Protein AF-A0A1J4JPG0-F1 (afdb_monomer_lite)

Organism: NCBI:txid1144522

pLDDT: mean 73.41, std 16.61, range [39.38, 95.44]

Structure (mmCIF, N/CA/C/O backbone):
data_AF-A0A1J4JPG0-F1
#
_entry.id   AF-A0A1J4JPG0-F1
#
loop_
_atom_site.group_PDB
_atom_site.id
_atom_site.type_symbol
_atom_site.label_atom_id
_atom_site.label_alt_id
_atom_site.label_comp_id
_atom_site.label_asym_id
_atom_site.label_entity_id
_atom_site.label_seq_id
_atom_site.pdbx_PDB_ins_code
_atom_site.Cartn_x
_atom_site.Cartn_y
_atom_site.Cartn_z
_atom_site.occupancy
_atom_site.B_iso_or_equiv
_atom_site.auth_seq_id
_atom_site.auth_comp_id
_atom_site.auth_asym_id
_atom_site.auth_atom_id
_atom_site.pdbx_PDB_model_num
ATOM 1 N N . MET A 1 1 ? -5.076 3.482 22.786 1.00 70.12 1 MET A N 1
ATOM 2 C CA . MET A 1 1 ? -6.129 4.338 23.384 1.00 70.12 1 MET A CA 1
ATOM 3 C C . MET A 1 1 ? -6.490 3.740 24.743 1.00 70.12 1 MET A C 1
ATOM 5 O O . MET A 1 1 ? -6.493 2.518 24.811 1.00 70.12 1 MET A O 1
ATOM 9 N N . PRO A 1 2 ? -6.688 4.514 25.825 1.00 79.19 2 PRO A N 1
ATOM 10 C CA . PRO A 1 2 ? -7.174 3.951 27.090 1.00 79.19 2 PRO A CA 1
ATOM 11 C C . PRO A 1 2 ? -8.625 3.466 26.943 1.00 79.19 2 PRO A C 1
ATOM 13 O O . PRO A 1 2 ? -9.377 4.031 26.149 1.00 79.19 2 PRO A O 1
ATOM 16 N N . LEU A 1 3 ? -9.015 2.424 27.682 1.00 83.50 3 LEU A N 1
ATOM 17 C CA . LEU A 1 3 ? -10.375 1.881 27.620 1.00 83.50 3 LEU A CA 1
ATOM 18 C C . LEU A 1 3 ? -11.388 2.882 28.199 1.00 83.50 3 LEU A C 1
ATOM 20 O O . LEU A 1 3 ? -11.236 3.351 29.328 1.00 83.50 3 LEU A O 1
ATOM 24 N N . ASN A 1 4 ? -12.444 3.193 27.442 1.00 86.25 4 ASN A N 1
ATOM 25 C CA . ASN A 1 4 ? -13.537 4.031 27.930 1.00 86.25 4 ASN A CA 1
ATOM 26 C C . ASN A 1 4 ? -14.570 3.178 28.679 1.00 86.25 4 ASN A C 1
ATOM 28 O O . ASN A 1 4 ? -15.466 2.586 28.081 1.00 86.25 4 ASN A O 1
ATOM 32 N N . TRP A 1 5 ? -14.441 3.126 30.000 1.00 84.06 5 TRP A N 1
ATOM 33 C CA . TRP A 1 5 ? -15.324 2.344 30.864 1.00 84.06 5 TRP A CA 1
ATOM 34 C C . TRP A 1 5 ? -16.768 2.839 30.910 1.00 84.06 5 TRP A C 1
ATOM 36 O O . TRP A 1 5 ? -17.663 2.016 31.062 1.00 84.06 5 TRP A O 1
ATOM 46 N N . ASN A 1 6 ? -16.996 4.145 30.753 1.00 85.69 6 ASN A N 1
ATOM 47 C CA . ASN A 1 6 ? -18.352 4.701 30.741 1.00 85.69 6 ASN A CA 1
ATOM 48 C C . ASN A 1 6 ? -19.110 4.183 29.518 1.00 85.69 6 ASN A C 1
ATOM 50 O O . ASN A 1 6 ? -20.223 3.692 29.638 1.00 85.69 6 ASN A O 1
ATOM 54 N N . LEU A 1 7 ? -18.437 4.178 28.360 1.00 85.25 7 LEU A N 1
ATOM 55 C CA . LEU A 1 7 ? -19.000 3.624 27.134 1.00 85.25 7 LEU A CA 1
ATOM 56 C C . LEU A 1 7 ? -19.406 2.161 27.326 1.00 85.25 7 LEU A C 1
ATOM 58 O O . LEU A 1 7 ? -20.510 1.809 26.951 1.00 85.25 7 LEU A O 1
ATOM 62 N N . VAL A 1 8 ? -18.540 1.336 27.928 1.00 84.56 8 VAL A N 1
ATOM 63 C CA . VAL A 1 8 ? -18.793 -0.098 28.169 1.00 84.56 8 VAL A CA 1
ATOM 64 C C . VAL A 1 8 ? -19.973 -0.322 29.122 1.00 84.56 8 VAL A C 1
ATOM 66 O O . VAL A 1 8 ? -20.730 -1.268 28.927 1.00 84.56 8 VAL A O 1
ATOM 69 N N . GLN A 1 9 ? -20.129 0.524 30.144 1.00 85.19 9 GLN A N 1
ATOM 70 C CA . GLN A 1 9 ? -21.220 0.423 31.120 1.00 85.19 9 GLN A CA 1
ATOM 71 C C . GLN A 1 9 ? -22.580 0.805 30.534 1.00 85.19 9 GLN A C 1
ATOM 73 O O . GLN A 1 9 ? -23.581 0.187 30.886 1.00 85.19 9 GLN A O 1
ATOM 78 N N . ASP A 1 10 ? -22.605 1.784 29.632 1.00 86.50 10 ASP A N 1
ATOM 79 C CA . ASP A 1 10 ? -23.839 2.286 29.025 1.00 86.50 10 ASP A CA 1
ATOM 80 C C . ASP A 1 10 ? -24.334 1.406 27.859 1.00 86.50 10 ASP A C 1
ATOM 82 O O . ASP A 1 10 ? -25.444 1.598 27.357 1.00 86.50 10 ASP A O 1
ATOM 86 N N . VAL A 1 11 ? -23.540 0.423 27.412 1.00 87.12 11 VAL A N 1
ATOM 87 C CA . VAL A 1 11 ? -23.937 -0.479 26.322 1.00 87.12 11 VAL A CA 1
ATOM 88 C C . VAL A 1 11 ? -25.022 -1.450 26.770 1.00 87.12 11 VAL A C 1
ATOM 90 O O . VAL A 1 11 ? -24.806 -2.314 27.620 1.00 87.12 11 VAL A O 1
ATOM 93 N N . ASN A 1 12 ? -26.149 -1.429 26.063 1.00 87.50 12 ASN A N 1
ATOM 94 C CA . ASN A 1 12 ? -27.142 -2.491 26.138 1.00 87.50 12 ASN A CA 1
ATOM 95 C C . ASN A 1 12 ? -26.817 -3.624 25.147 1.00 87.50 12 ASN A C 1
ATOM 97 O O . ASN A 1 12 ? -27.245 -3.610 23.990 1.00 87.50 12 ASN A O 1
ATOM 101 N N . VAL A 1 13 ? -26.050 -4.615 25.607 1.00 86.88 13 VAL A N 1
ATOM 102 C CA . VAL A 1 13 ? -25.620 -5.758 24.780 1.00 86.88 13 VAL A CA 1
ATOM 103 C C . VAL A 1 13 ? -26.810 -6.609 24.321 1.00 86.88 13 VAL A C 1
ATOM 105 O O . VAL A 1 13 ? -26.819 -7.084 23.186 1.00 86.88 13 VAL A O 1
ATOM 108 N N . ASP A 1 14 ? -27.838 -6.756 25.163 1.00 89.50 14 ASP A N 1
ATOM 109 C CA . ASP A 1 14 ? -29.029 -7.551 24.844 1.00 89.50 14 ASP A CA 1
ATOM 110 C C . ASP A 1 14 ? -29.820 -6.949 23.684 1.00 89.50 14 ASP A C 1
ATOM 112 O O . ASP A 1 14 ? -30.330 -7.674 22.829 1.00 89.50 14 ASP A O 1
ATOM 116 N N . GLN A 1 15 ? -29.912 -5.620 23.639 1.00 89.62 15 GLN A N 1
ATOM 117 C CA . GLN A 1 15 ? -30.575 -4.923 22.546 1.00 89.62 15 GLN A CA 1
ATOM 118 C C . GLN A 1 15 ? -29.799 -5.075 21.235 1.00 89.62 15 GLN A C 1
ATOM 120 O O . GLN A 1 15 ? -30.383 -5.470 20.231 1.00 89.62 15 GLN A O 1
ATOM 125 N N . ILE A 1 16 ? -28.479 -4.854 21.253 1.00 88.44 16 ILE A N 1
ATOM 126 C CA . ILE A 1 16 ? -27.627 -5.015 20.061 1.00 88.44 16 ILE A CA 1
ATOM 127 C C . ILE A 1 16 ? -27.728 -6.443 19.508 1.00 88.44 16 ILE A C 1
ATOM 129 O O . ILE A 1 16 ? -27.807 -6.634 18.295 1.00 88.44 16 ILE A O 1
ATOM 133 N N . ALA A 1 17 ? -27.761 -7.446 20.390 1.00 88.38 17 ALA A N 1
ATOM 134 C CA . ALA A 1 17 ? -27.894 -8.844 19.998 1.00 88.38 17 ALA A CA 1
ATOM 135 C C . ALA A 1 17 ? -29.265 -9.162 19.377 1.00 88.38 17 ALA A C 1
ATOM 137 O O . ALA A 1 17 ? -29.328 -9.925 18.413 1.00 88.38 17 ALA A O 1
ATOM 138 N N . ARG A 1 18 ? -30.354 -8.585 19.902 1.00 92.44 18 ARG A N 1
ATOM 139 C CA . ARG A 1 18 ? -31.714 -8.780 19.365 1.00 92.44 18 ARG A CA 1
ATOM 140 C C . ARG A 1 18 ? -31.920 -8.083 18.029 1.00 92.44 18 ARG A C 1
ATOM 142 O O . ARG A 1 18 ? -32.471 -8.685 17.113 1.00 92.44 18 ARG A O 1
ATOM 149 N N . ASP A 1 19 ? -31.465 -6.841 17.932 1.00 91.69 19 ASP A N 1
ATOM 150 C CA . ASP A 1 19 ? -31.684 -5.992 16.761 1.00 91.69 19 ASP A CA 1
ATOM 151 C C . ASP A 1 19 ? -30.647 -6.262 15.654 1.00 91.69 19 ASP A C 1
ATOM 153 O O . ASP A 1 19 ? -30.763 -5.734 14.550 1.00 91.69 19 ASP A O 1
ATOM 157 N N . MET A 1 20 ? -29.639 -7.101 15.937 1.00 87.75 20 MET A N 1
ATOM 158 C CA . MET A 1 20 ? -28.476 -7.354 15.080 1.00 87.75 20 MET A CA 1
ATOM 159 C C . MET A 1 20 ? -27.852 -6.054 14.554 1.00 87.75 20 MET A C 1
ATOM 161 O O . MET A 1 20 ? -27.513 -5.942 13.374 1.00 87.75 20 MET A O 1
ATOM 165 N N . ASP A 1 21 ? -27.699 -5.059 15.430 1.00 89.31 21 ASP A N 1
ATOM 166 C CA . ASP A 1 21 ? -27.130 -3.765 15.059 1.00 89.31 21 ASP A CA 1
ATOM 167 C C . ASP A 1 21 ? -25.607 -3.870 14.885 1.00 89.31 21 ASP A C 1
ATOM 169 O O . ASP A 1 21 ? -24.808 -3.640 15.799 1.00 89.31 21 ASP A O 1
ATOM 173 N N . VAL A 1 22 ? -25.208 -4.237 13.667 1.00 86.69 22 VAL A N 1
ATOM 174 C CA . VAL A 1 22 ? -23.805 -4.387 13.270 1.00 86.69 22 VAL A CA 1
ATOM 175 C C . VAL A 1 22 ? -23.047 -3.061 13.368 1.00 86.69 22 VAL A C 1
ATOM 177 O O . VAL A 1 22 ? -21.858 -3.077 13.675 1.00 86.69 22 VAL A O 1
ATOM 180 N N . SER A 1 23 ? -23.716 -1.921 13.169 1.00 85.88 23 SER A N 1
ATOM 181 C CA . SER A 1 23 ? -23.068 -0.602 13.188 1.00 85.88 23 SER A CA 1
ATOM 182 C C . SER A 1 23 ? -22.643 -0.228 14.606 1.00 85.88 23 SER A C 1
ATOM 184 O O . SER A 1 23 ? -21.499 0.169 14.838 1.00 85.88 23 SER A O 1
ATOM 186 N N . SER A 1 24 ? -23.543 -0.416 15.575 1.00 86.19 24 SER A N 1
ATOM 187 C CA . SER A 1 24 ? -23.225 -0.215 16.992 1.00 86.19 24 SER A CA 1
ATOM 188 C C . SER A 1 24 ? -22.166 -1.206 17.474 1.00 86.19 24 SER A C 1
ATOM 190 O O . SER A 1 24 ? -21.249 -0.823 18.202 1.00 86.19 24 SER A O 1
ATOM 192 N N . LEU A 1 25 ? -22.234 -2.466 17.028 1.00 86.69 25 LEU A N 1
ATOM 193 C CA . LEU A 1 25 ? -21.218 -3.463 17.356 1.00 86.69 25 LEU A CA 1
ATOM 194 C C . LEU A 1 25 ? -19.836 -3.072 16.813 1.00 86.69 25 LEU A C 1
ATOM 196 O O . LEU A 1 25 ? -18.859 -3.142 17.553 1.00 86.69 25 LEU A O 1
ATOM 200 N N . GLU A 1 26 ? -19.740 -2.636 15.556 1.00 85.69 26 GLU A N 1
AT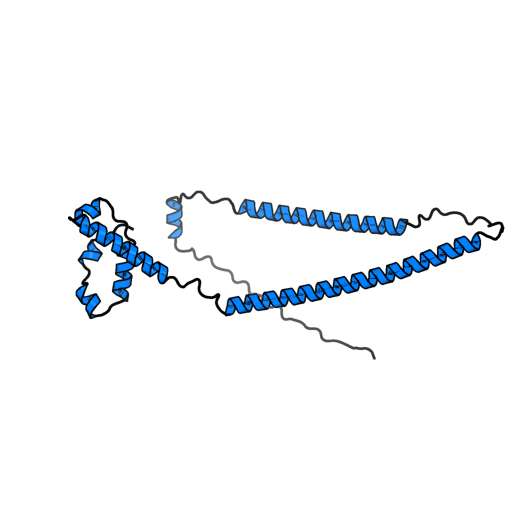OM 201 C CA . GLU A 1 26 ? -18.480 -2.200 14.941 1.00 85.69 26 GLU A CA 1
ATOM 202 C C . GLU A 1 26 ? -17.873 -1.008 15.690 1.00 85.69 26 GLU A C 1
ATOM 204 O O . GLU A 1 26 ? -16.690 -1.034 16.047 1.00 85.69 26 GLU A O 1
ATOM 209 N N . TYR A 1 27 ? -18.699 -0.009 16.014 1.00 87.12 27 TYR A N 1
ATOM 210 C CA . TYR A 1 27 ? -18.280 1.148 16.800 1.00 87.12 27 TYR A CA 1
ATOM 211 C C . TYR A 1 27 ? -17.703 0.735 18.162 1.00 87.12 27 TYR A C 1
ATOM 213 O O . TYR A 1 27 ? -16.604 1.156 18.532 1.00 87.12 27 TYR A O 1
ATOM 221 N N . LEU A 1 28 ? -18.401 -0.129 18.901 1.00 87.25 28 LEU A N 1
ATOM 222 C CA . LEU A 1 28 ? -17.961 -0.588 20.220 1.00 87.25 28 LEU A CA 1
ATOM 223 C C . LEU A 1 28 ? -16.703 -1.449 20.143 1.00 87.25 28 LEU A C 1
ATOM 225 O O . LEU A 1 28 ? -15.767 -1.258 20.921 1.00 87.25 28 LEU A O 1
ATOM 229 N N . VAL A 1 29 ? -16.647 -2.363 19.177 1.00 87.19 29 VAL A N 1
ATOM 230 C CA . VAL A 1 29 ? -15.489 -3.227 18.949 1.00 87.19 29 VAL A CA 1
ATOM 231 C C . VAL A 1 29 ? -14.239 -2.393 18.676 1.00 87.19 29 VAL A C 1
ATOM 233 O O . VAL A 1 29 ? -13.188 -2.690 19.241 1.00 87.19 29 VAL A O 1
ATOM 236 N N . GLN A 1 30 ? -14.338 -1.307 17.907 1.00 84.31 30 GLN A N 1
ATOM 237 C CA . GLN A 1 30 ? -13.198 -0.428 17.644 1.00 84.31 30 GLN A CA 1
ATOM 238 C C . GLN A 1 30 ? -12.640 0.229 18.920 1.00 84.31 30 GLN A C 1
ATOM 240 O O . GLN A 1 30 ? -11.430 0.423 19.044 1.00 84.31 30 GLN A O 1
ATOM 245 N N . HIS A 1 31 ? -13.499 0.538 19.892 1.00 83.94 31 HIS A N 1
ATOM 246 C CA . HIS A 1 31 ? -13.095 1.179 21.145 1.00 83.94 31 HIS A CA 1
ATOM 247 C C . HIS A 1 31 ? -12.635 0.175 22.207 1.00 83.94 31 HIS A C 1
ATOM 249 O O . HIS A 1 31 ? -11.842 0.535 23.074 1.00 83.94 31 HIS A O 1
ATOM 255 N N . ILE A 1 32 ? -13.108 -1.072 22.146 1.00 86.94 32 ILE A N 1
ATOM 256 C CA . ILE A 1 32 ? -12.822 -2.115 23.141 1.00 86.94 32 ILE A CA 1
ATOM 257 C C . ILE A 1 32 ? -11.648 -2.999 22.703 1.00 86.94 32 ILE A C 1
ATOM 259 O O . ILE A 1 32 ? -10.740 -3.248 23.495 1.00 86.94 32 ILE A O 1
ATOM 263 N N . ALA A 1 33 ? -11.625 -3.462 21.451 1.00 83.94 33 ALA A N 1
ATOM 264 C CA . ALA A 1 33 ? -10.617 -4.404 20.963 1.00 83.94 33 ALA A CA 1
ATOM 265 C C . ALA A 1 33 ? -9.214 -3.786 20.879 1.00 83.94 33 ALA A C 1
ATOM 267 O O . ALA A 1 33 ? -8.233 -4.463 21.164 1.00 83.94 33 ALA A O 1
ATOM 268 N N . PHE A 1 34 ? -9.123 -2.490 20.560 1.00 84.12 34 PHE A N 1
ATOM 269 C CA . PHE A 1 34 ? -7.855 -1.760 20.414 1.00 84.12 34 PHE A CA 1
ATOM 270 C C . PHE A 1 34 ? -7.511 -0.876 21.627 1.00 84.12 34 PHE A C 1
ATOM 272 O O . PHE A 1 34 ? -6.629 -0.009 21.562 1.00 84.12 34 PHE A O 1
ATOM 279 N N . ALA A 1 35 ? -8.222 -1.060 22.742 1.00 86.06 35 ALA A N 1
ATOM 280 C CA . ALA A 1 35 ? -7.904 -0.376 23.984 1.00 86.06 35 ALA A CA 1
ATOM 281 C C . ALA A 1 35 ? -6.720 -1.035 24.700 1.00 86.06 35 ALA A C 1
ATOM 283 O O . ALA A 1 35 ? -6.679 -2.250 24.901 1.00 86.06 35 ALA A O 1
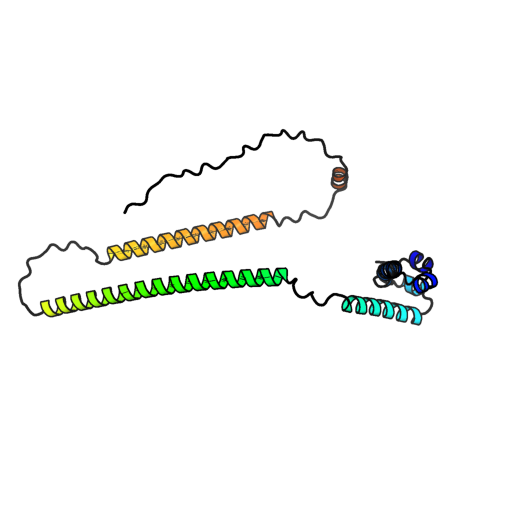ATOM 284 N N . ASN A 1 36 ? -5.790 -0.203 25.165 1.00 84.81 36 ASN A N 1
ATOM 285 C CA . ASN A 1 36 ? -4.684 -0.635 26.006 1.00 84.81 36 ASN A CA 1
ATOM 286 C C . ASN A 1 36 ? -5.170 -0.734 27.449 1.00 84.81 36 ASN A C 1
ATOM 288 O O . ASN A 1 36 ? -5.490 0.283 28.065 1.00 84.81 36 ASN A O 1
ATOM 292 N N . LEU A 1 37 ? -5.185 -1.953 27.980 1.00 84.88 37 LEU A N 1
ATOM 293 C CA . LEU A 1 37 ? -5.458 -2.206 29.389 1.00 84.88 37 LEU A CA 1
ATOM 294 C C . LEU A 1 37 ? -4.220 -1.896 30.232 1.00 84.88 37 LEU A C 1
ATOM 296 O O . LEU A 1 37 ? -3.147 -2.460 30.007 1.00 84.88 37 LEU A O 1
ATOM 300 N N . THR A 1 38 ? -4.392 -1.029 31.222 1.00 82.50 38 THR A N 1
ATOM 301 C CA . THR A 1 38 ? -3.380 -0.677 32.222 1.00 82.50 38 THR A CA 1
ATOM 302 C C . THR A 1 38 ? -3.536 -1.513 33.497 1.00 82.50 38 THR A C 1
ATOM 304 O O . THR A 1 38 ? -4.543 -2.194 33.699 1.00 82.50 38 THR A O 1
ATOM 307 N N . ASP A 1 39 ? -2.561 -1.449 34.406 1.00 78.56 39 ASP A N 1
ATOM 308 C CA . ASP A 1 39 ? -2.653 -2.136 35.704 1.00 78.56 39 ASP A CA 1
ATOM 309 C C . ASP A 1 39 ? -3.789 -1.588 36.589 1.00 78.56 39 ASP A C 1
ATOM 311 O O . ASP A 1 39 ? -4.342 -2.315 37.415 1.00 78.56 39 ASP A O 1
ATOM 315 N N . ALA A 1 40 ? -4.199 -0.332 36.382 1.00 79.75 40 ALA A N 1
ATOM 316 C CA . ALA A 1 40 ? -5.371 0.247 37.038 1.00 79.75 40 ALA A CA 1
ATOM 317 C C . ALA A 1 40 ? -6.682 -0.394 36.545 1.00 79.75 40 ALA A C 1
ATOM 319 O O . ALA A 1 40 ? -7.607 -0.611 37.327 1.00 79.75 40 ALA A O 1
ATOM 320 N N . ASP A 1 41 ? -6.748 -0.769 35.265 1.00 80.44 41 ASP A N 1
ATOM 321 C CA . ASP A 1 41 ? -7.895 -1.472 34.684 1.00 80.44 41 ASP A CA 1
ATOM 322 C C . ASP A 1 41 ? -8.001 -2.903 35.221 1.00 80.44 41 ASP A C 1
ATOM 324 O O . ASP A 1 41 ? -9.101 -3.410 35.436 1.00 80.44 41 ASP A O 1
ATOM 328 N N . ALA A 1 42 ? -6.865 -3.539 35.526 1.00 79.94 42 ALA A N 1
ATOM 329 C CA . ALA A 1 42 ? -6.832 -4.869 36.128 1.00 79.94 42 ALA A CA 1
ATOM 330 C C . ALA A 1 42 ? -7.538 -4.921 37.495 1.00 79.94 42 ALA A C 1
ATOM 332 O O . ALA A 1 42 ? -8.139 -5.941 37.829 1.00 79.94 42 ALA A O 1
ATOM 333 N N . GLN A 1 43 ? -7.521 -3.823 38.261 1.00 82.12 43 GLN A N 1
ATOM 334 C CA . GLN A 1 43 ? -8.251 -3.732 39.530 1.00 82.12 43 GLN A CA 1
ATOM 335 C C . GLN A 1 43 ? -9.773 -3.743 39.327 1.00 82.12 43 GLN A C 1
ATOM 337 O O . GLN A 1 43 ? -10.499 -4.239 40.186 1.00 82.12 43 GLN A O 1
ATOM 342 N N . ARG A 1 44 ? -10.266 -3.255 38.179 1.00 81.69 44 ARG A N 1
ATOM 343 C CA . ARG A 1 44 ? -11.704 -3.221 37.864 1.00 81.69 44 ARG A CA 1
ATOM 344 C C . ARG A 1 44 ? -12.276 -4.586 37.497 1.00 81.69 44 ARG A C 1
ATOM 346 O O . ARG A 1 44 ? -13.442 -4.832 37.773 1.00 81.69 44 ARG A O 1
ATOM 353 N N . PHE A 1 45 ? -11.469 -5.480 36.923 1.00 79.94 45 PHE A N 1
ATOM 354 C CA . PHE A 1 45 ? -11.914 -6.835 36.578 1.00 79.94 45 PHE A CA 1
ATOM 355 C C . PHE A 1 45 ? -12.096 -7.746 37.800 1.00 79.94 45 PHE A C 1
ATOM 357 O O . PHE A 1 45 ? -12.770 -8.762 37.661 1.00 79.94 45 PHE A O 1
ATOM 364 N N . GLN A 1 46 ? -11.537 -7.382 38.969 1.00 81.56 46 GLN A N 1
ATOM 365 C CA . GLN A 1 46 ? -11.520 -8.114 40.256 1.00 81.56 46 GLN A CA 1
ATOM 366 C C . GLN A 1 46 ? -10.890 -9.523 40.210 1.00 81.56 46 GLN A C 1
ATOM 368 O O . GLN A 1 46 ? -10.200 -9.920 41.147 1.00 81.56 46 GLN A O 1
ATOM 373 N N . ASP A 1 47 ? -11.048 -10.247 39.104 1.00 87.19 47 ASP A N 1
ATOM 374 C CA . ASP A 1 47 ? -10.472 -11.546 38.806 1.00 87.19 47 ASP A CA 1
ATOM 375 C C . ASP A 1 47 ? -9.428 -11.461 37.677 1.00 87.19 47 ASP A C 1
ATOM 377 O O . ASP A 1 47 ? -9.628 -10.882 36.603 1.00 87.19 47 ASP A O 1
ATOM 381 N N . ARG A 1 48 ? -8.287 -12.115 37.911 1.00 85.06 48 ARG A N 1
ATOM 382 C CA . ARG A 1 48 ? -7.208 -12.252 36.927 1.00 85.06 48 ARG A CA 1
ATOM 383 C C . ARG A 1 48 ? -7.590 -13.191 35.782 1.00 85.06 48 ARG A C 1
ATOM 385 O O . ARG A 1 48 ? -7.049 -13.030 34.686 1.00 85.06 48 ARG A O 1
ATOM 392 N N . GLY A 1 49 ? -8.471 -14.164 36.021 1.00 86.75 49 GLY A N 1
ATOM 393 C CA . GLY A 1 49 ? -9.010 -15.052 34.990 1.00 86.75 49 GLY A CA 1
ATOM 394 C C . GLY A 1 49 ? -9.819 -14.276 33.954 1.00 86.75 49 GLY A C 1
ATOM 395 O O . GLY A 1 49 ? -9.497 -14.324 32.764 1.00 86.75 49 GLY A O 1
ATOM 396 N N . ALA A 1 50 ? -10.781 -13.477 34.417 1.00 85.62 50 ALA A N 1
ATOM 397 C CA . ALA A 1 50 ? -11.589 -12.588 33.581 1.00 85.62 50 ALA A CA 1
ATOM 398 C C . ALA A 1 50 ? -10.737 -11.627 32.732 1.00 85.62 50 ALA A C 1
ATOM 400 O O . ALA A 1 50 ? -10.957 -11.508 31.527 1.00 85.62 50 ALA A O 1
ATOM 401 N N . LEU A 1 51 ? -9.702 -11.009 33.316 1.00 87.75 51 LEU A N 1
ATOM 402 C CA . LEU A 1 51 ? -8.790 -10.130 32.573 1.00 87.75 51 LEU A CA 1
ATOM 403 C C . LEU A 1 51 ? -8.036 -10.872 31.457 1.00 87.75 51 LEU A C 1
ATOM 405 O O . LEU A 1 51 ? -7.869 -10.342 30.358 1.00 87.75 51 LEU A O 1
ATOM 409 N N . LYS A 1 52 ? -7.560 -12.095 31.723 1.00 88.69 52 LYS A N 1
ATOM 410 C CA . LYS A 1 52 ? -6.881 -12.915 30.707 1.00 88.69 52 LYS A CA 1
ATOM 411 C C . LYS A 1 52 ? -7.834 -13.315 29.585 1.00 88.69 52 LYS A C 1
ATOM 413 O O . LYS A 1 52 ? -7.452 -13.216 28.422 1.00 88.69 52 LYS A O 1
ATOM 418 N N . ALA A 1 53 ? -9.058 -13.721 29.920 1.00 87.31 53 ALA A N 1
ATOM 419 C CA . ALA A 1 53 ? -10.088 -14.043 28.937 1.00 87.31 53 ALA A CA 1
ATOM 420 C C . ALA A 1 53 ? -10.424 -12.825 28.064 1.00 87.31 53 ALA A C 1
ATOM 422 O O . ALA A 1 53 ? -10.460 -12.933 26.843 1.00 87.31 53 ALA A O 1
ATOM 423 N N . PHE A 1 54 ? -10.565 -11.647 28.672 1.00 89.56 54 PHE A N 1
ATOM 424 C CA . PHE A 1 54 ? -10.815 -10.404 27.949 1.00 89.56 54 PHE A CA 1
ATOM 425 C C . PHE A 1 54 ? -9.666 -10.037 26.997 1.00 89.56 54 PHE A C 1
ATOM 427 O O . PHE A 1 54 ? -9.909 -9.741 25.830 1.00 89.56 54 PHE A O 1
ATOM 434 N N . LYS A 1 55 ? -8.405 -10.142 27.440 1.00 89.00 55 LYS A N 1
ATOM 435 C CA . LYS A 1 55 ? -7.235 -9.933 26.565 1.00 89.00 55 LYS A CA 1
ATOM 436 C C . LYS A 1 55 ? -7.187 -10.933 25.406 1.00 89.00 55 LYS A C 1
ATOM 438 O O . LYS A 1 55 ? -6.860 -10.554 24.286 1.00 89.00 55 LYS A O 1
ATOM 443 N N . LEU A 1 56 ? -7.533 -12.199 25.653 1.00 89.75 56 LEU A N 1
ATOM 444 C CA . LEU A 1 56 ? -7.637 -13.207 24.594 1.00 89.75 56 LEU A CA 1
ATOM 445 C C . LEU A 1 56 ? -8.738 -12.863 23.584 1.00 89.75 56 LEU A C 1
ATOM 447 O O . LEU A 1 56 ? -8.531 -13.043 22.388 1.00 89.75 56 LEU A O 1
ATOM 451 N N . LEU A 1 57 ? -9.873 -12.326 24.039 1.00 89.56 57 LEU A N 1
ATOM 452 C CA . LEU A 1 57 ? -10.938 -11.848 23.155 1.00 89.56 57 LEU A CA 1
ATOM 453 C C . LEU A 1 57 ? -10.489 -10.640 22.321 1.00 89.56 57 LEU A C 1
ATOM 455 O O . LEU A 1 57 ? -10.751 -10.626 21.121 1.00 89.56 57 LEU A O 1
ATOM 459 N N . GLN A 1 58 ? -9.762 -9.677 22.905 1.00 90.69 58 GLN A N 1
ATOM 460 C CA . GLN A 1 58 ? -9.168 -8.558 22.154 1.00 90.69 58 GLN A CA 1
ATOM 461 C C . GLN A 1 58 ? -8.244 -9.068 21.033 1.00 90.69 58 GLN A C 1
ATOM 463 O O . GLN A 1 58 ? -8.415 -8.685 19.877 1.00 90.69 58 GLN A O 1
ATOM 468 N N . LEU A 1 59 ? -7.343 -10.010 21.347 1.00 88.50 59 LEU A N 1
ATOM 469 C CA . LEU A 1 59 ? -6.475 -10.663 20.358 1.00 88.50 59 LEU A CA 1
ATOM 470 C C . LEU A 1 59 ? -7.264 -11.436 19.291 1.00 88.50 59 LEU A C 1
ATOM 472 O O . LEU A 1 59 ? -6.906 -11.405 18.117 1.00 88.50 59 LEU A O 1
ATOM 476 N N . GLY A 1 60 ? -8.336 -12.129 19.680 1.00 87.06 60 GLY A N 1
ATOM 477 C CA . GLY A 1 60 ? -9.199 -12.857 18.750 1.00 87.06 60 GLY A CA 1
ATOM 478 C C . GLY A 1 60 ? -9.894 -11.928 17.756 1.00 87.06 60 GLY A C 1
ATOM 479 O O . GLY A 1 60 ? -9.945 -12.221 16.562 1.00 87.06 60 GLY A O 1
ATOM 480 N N . VAL A 1 61 ? -10.376 -10.775 18.221 1.00 87.19 61 VAL A N 1
ATOM 481 C CA . VAL A 1 61 ? -10.972 -9.750 17.357 1.00 87.19 61 VAL A CA 1
ATOM 482 C C . VAL A 1 61 ? -9.931 -9.131 16.427 1.00 87.19 61 VAL A C 1
ATOM 484 O O . VAL A 1 61 ? -10.199 -8.977 15.234 1.00 87.19 61 VAL A O 1
ATOM 487 N N . GLU A 1 62 ? -8.741 -8.810 16.933 1.00 83.12 62 GLU A N 1
ATOM 488 C CA . GLU A 1 62 ? -7.638 -8.305 16.113 1.00 83.12 62 GLU A CA 1
ATOM 489 C C . GLU A 1 62 ? -7.255 -9.322 15.026 1.00 83.12 62 GLU A C 1
ATOM 491 O O . GLU A 1 62 ? -7.174 -8.971 13.848 1.00 83.12 62 GLU A O 1
ATOM 496 N N . TYR A 1 63 ? -7.147 -10.605 15.380 1.00 84.81 63 TYR A N 1
ATOM 497 C CA . TYR A 1 63 ? -6.899 -11.696 14.437 1.00 84.81 63 TYR A CA 1
ATOM 498 C C . TYR A 1 63 ? -7.983 -11.801 13.354 1.00 84.81 63 TYR A C 1
ATOM 500 O O . TYR A 1 63 ? -7.669 -11.835 12.164 1.00 84.81 63 TYR A O 1
ATOM 508 N N . LEU A 1 64 ? -9.263 -11.793 13.735 1.00 83.00 64 LEU A N 1
ATOM 509 C CA . LEU A 1 64 ? -10.377 -11.837 12.781 1.00 83.00 64 LEU A CA 1
ATOM 510 C C . LEU A 1 64 ? -10.417 -10.595 11.881 1.00 83.00 64 LEU A C 1
ATOM 512 O O . LEU A 1 64 ? -10.740 -10.694 10.698 1.00 83.00 64 LEU A O 1
ATOM 516 N N . THR A 1 65 ? -10.045 -9.432 12.412 1.00 78.62 65 THR A N 1
ATOM 517 C CA . THR A 1 65 ? -9.925 -8.190 11.637 1.00 78.62 65 THR A CA 1
ATOM 518 C C . THR A 1 65 ? -8.764 -8.273 10.648 1.00 78.62 65 THR A C 1
ATOM 520 O O . THR A 1 65 ? -8.892 -7.839 9.504 1.00 78.62 65 THR A O 1
ATOM 523 N N . HIS A 1 66 ? -7.646 -8.889 11.040 1.00 73.38 66 HIS A N 1
ATOM 524 C CA . HIS A 1 66 ? -6.532 -9.167 10.137 1.00 73.38 66 HIS A CA 1
ATOM 525 C C . HIS A 1 66 ? -6.893 -10.168 9.040 1.00 73.38 66 HIS A C 1
ATOM 527 O O . HIS A 1 66 ? -6.465 -9.971 7.907 1.00 73.38 66 HIS A O 1
ATOM 533 N N . LEU A 1 67 ? -7.709 -11.183 9.334 1.00 72.00 67 LEU A N 1
ATOM 534 C CA . LEU A 1 67 ? -8.234 -12.106 8.321 1.00 72.00 67 LEU A CA 1
ATOM 535 C C . LEU A 1 67 ? -9.218 -11.432 7.355 1.00 72.00 67 LEU A C 1
ATOM 537 O O . LEU A 1 67 ? -9.300 -11.822 6.195 1.00 72.00 67 LEU A O 1
ATOM 541 N N . LYS A 1 68 ? -9.957 -10.419 7.827 1.00 62.25 68 LYS A N 1
ATOM 542 C CA . LYS A 1 68 ? -10.855 -9.594 7.007 1.00 62.25 68 LYS A CA 1
ATOM 543 C C . LYS A 1 68 ? -10.153 -8.467 6.257 1.00 62.25 68 LYS A C 1
ATOM 545 O O . LYS A 1 68 ? -10.802 -7.843 5.417 1.00 62.25 68 LYS A O 1
ATOM 550 N N . ARG A 1 69 ? -8.860 -8.190 6.501 1.00 58.00 69 ARG A N 1
ATOM 551 C CA . ARG A 1 69 ? -8.112 -7.377 5.535 1.00 58.00 69 ARG A CA 1
ATOM 552 C C . ARG A 1 69 ? -8.222 -8.119 4.213 1.00 58.00 69 ARG A C 1
ATOM 554 O O . ARG A 1 69 ? -7.856 -9.295 4.182 1.00 58.00 69 ARG A O 1
ATOM 561 N N . PRO A 1 70 ? -8.729 -7.483 3.146 1.00 52.44 70 PRO A N 1
ATOM 562 C CA . PRO A 1 70 ? -8.687 -8.128 1.856 1.00 52.44 70 PRO A CA 1
ATOM 563 C C . PRO A 1 70 ? -7.226 -8.515 1.629 1.00 52.44 70 PRO A C 1
ATOM 565 O O . PRO A 1 70 ? -6.339 -7.658 1.705 1.00 52.44 70 PRO A O 1
ATOM 568 N N . LEU A 1 71 ? -6.976 -9.818 1.420 1.00 52.38 71 LEU A N 1
ATOM 569 C CA . LEU A 1 71 ? -5.795 -10.278 0.688 1.00 52.38 71 LEU A CA 1
ATOM 570 C C . LEU A 1 71 ? -5.558 -9.235 -0.394 1.00 52.38 71 LEU A C 1
ATOM 572 O O . LEU A 1 71 ? -6.559 -8.929 -1.051 1.00 52.38 71 LEU A O 1
ATOM 576 N N . PRO A 1 72 ? -4.344 -8.649 -0.491 1.00 54.53 72 PRO A N 1
ATOM 577 C CA . PRO A 1 72 ? -4.075 -7.456 -1.289 1.00 54.53 72 PRO A CA 1
ATOM 578 C C . PRO A 1 72 ? -4.901 -7.571 -2.551 1.00 54.53 72 PRO A C 1
ATOM 580 O O . PRO A 1 72 ? -4.686 -8.508 -3.325 1.00 54.53 72 PRO A O 1
ATOM 583 N N . THR A 1 73 ? -5.964 -6.757 -2.605 1.00 49.88 73 THR A N 1
ATOM 584 C CA . THR A 1 73 ? -7.027 -6.901 -3.596 1.00 49.88 73 THR A CA 1
ATOM 585 C C . THR A 1 73 ? -6.324 -7.064 -4.920 1.00 49.88 73 THR A C 1
ATOM 587 O O . THR A 1 73 ? -5.425 -6.264 -5.204 1.00 49.88 73 THR A O 1
ATOM 590 N N . GLN A 1 74 ? -6.648 -8.136 -5.656 1.00 54.06 74 GLN A N 1
ATOM 591 C CA . GLN A 1 74 ? -6.153 -8.327 -7.016 1.00 54.06 74 GLN A CA 1
ATOM 592 C C . GLN A 1 74 ? -6.084 -6.950 -7.673 1.00 54.06 74 GLN A C 1
ATOM 594 O O . GLN A 1 74 ? -7.092 -6.241 -7.585 1.00 54.06 74 GLN A O 1
ATOM 599 N N . PRO A 1 75 ? -4.917 -6.534 -8.205 1.00 54.94 75 PRO A N 1
ATOM 600 C CA . PRO A 1 75 ? -4.745 -5.170 -8.672 1.00 54.94 75 PRO A CA 1
ATOM 601 C C . PRO A 1 75 ? -5.931 -4.848 -9.563 1.00 54.94 75 PRO A C 1
ATOM 603 O O . PRO A 1 75 ? -6.249 -5.662 -10.440 1.00 54.94 75 PRO A O 1
ATOM 606 N N . ASP A 1 76 ? -6.624 -3.745 -9.262 1.00 59.31 76 ASP A N 1
ATOM 607 C CA . ASP A 1 76 ? -7.849 -3.369 -9.956 1.00 59.31 76 ASP A CA 1
ATOM 608 C C . ASP A 1 76 ? -7.647 -3.607 -11.449 1.00 59.31 76 ASP A C 1
ATOM 610 O O . ASP A 1 76 ? -6.602 -3.264 -12.009 1.00 59.31 76 ASP A O 1
ATOM 614 N N . SER A 1 77 ? -8.615 -4.244 -12.110 1.00 65.81 77 SER A N 1
ATOM 615 C CA . SER A 1 77 ? -8.462 -4.648 -13.516 1.00 65.81 77 SER A CA 1
ATOM 616 C C . SER A 1 77 ? -8.017 -3.493 -14.433 1.00 65.81 77 SER A C 1
ATOM 618 O O . SER A 1 77 ? -7.430 -3.727 -15.488 1.00 65.81 77 SER A O 1
ATOM 620 N N . SER A 1 78 ? -8.255 -2.240 -14.028 1.00 71.75 78 SER A N 1
ATOM 621 C CA . SER A 1 78 ? -7.749 -1.024 -14.666 1.00 71.75 78 SER A CA 1
ATOM 622 C C . SER A 1 78 ? -6.233 -0.849 -14.579 1.00 71.75 78 SER A C 1
ATOM 624 O O . SER A 1 78 ? -5.625 -0.435 -15.564 1.00 71.75 78 SER A O 1
ATOM 626 N N . ASP A 1 79 ? -5.615 -1.157 -13.444 1.00 76.75 79 ASP A N 1
ATOM 627 C CA . ASP A 1 79 ? -4.170 -1.038 -13.247 1.00 76.75 79 ASP A CA 1
ATOM 628 C C . ASP A 1 79 ? -3.433 -2.160 -13.971 1.00 76.75 79 ASP A C 1
ATOM 630 O O . ASP A 1 79 ? -2.418 -1.912 -14.620 1.00 76.75 79 ASP A O 1
ATOM 634 N N . LEU A 1 80 ? -4.017 -3.362 -13.996 1.00 78.56 80 LEU A N 1
ATOM 635 C CA . LEU A 1 80 ? -3.545 -4.461 -14.840 1.00 78.56 80 LEU A CA 1
ATOM 636 C C . LEU A 1 80 ? -3.617 -4.109 -16.333 1.00 78.56 80 LEU A C 1
ATOM 638 O O . LEU A 1 80 ? -2.665 -4.351 -17.071 1.00 78.56 80 LEU A O 1
ATOM 642 N N . LYS A 1 81 ? -4.713 -3.483 -16.786 1.00 79.94 81 LYS A N 1
ATOM 643 C CA . LYS A 1 81 ? -4.857 -3.006 -18.175 1.00 79.94 81 LYS A CA 1
ATOM 644 C C . LYS A 1 81 ? -3.855 -1.906 -18.522 1.00 79.94 81 LYS A C 1
ATOM 646 O O . LYS A 1 81 ? -3.293 -1.927 -19.615 1.00 79.94 81 LYS A O 1
ATOM 651 N N . LYS A 1 82 ? -3.606 -0.962 -17.609 1.00 87.62 82 LYS A N 1
ATOM 652 C CA . LYS A 1 82 ? -2.579 0.076 -17.792 1.00 87.62 82 LYS A CA 1
ATOM 653 C C . LYS A 1 82 ? -1.184 -0.534 -17.877 1.00 87.62 82 LYS A C 1
ATOM 655 O O . LYS A 1 82 ? -0.458 -0.212 -18.810 1.00 87.62 82 LYS A O 1
ATOM 660 N N . ALA A 1 83 ? -0.842 -1.444 -16.966 1.00 85.19 83 ALA A N 1
ATOM 661 C CA . ALA A 1 83 ? 0.444 -2.134 -16.974 1.00 85.19 83 ALA A CA 1
ATOM 662 C C . ALA A 1 83 ? 0.638 -2.964 -18.253 1.00 85.19 83 ALA A C 1
ATOM 664 O O . ALA A 1 83 ? 1.718 -2.948 -18.839 1.00 85.19 83 ALA A O 1
ATOM 665 N N . LEU A 1 84 ? -0.418 -3.631 -18.734 1.00 87.94 84 LEU A N 1
ATOM 666 C CA . LEU A 1 84 ? -0.394 -4.360 -20.001 1.00 87.94 84 LEU A CA 1
ATOM 667 C C . LEU A 1 84 ? -0.161 -3.420 -21.191 1.00 87.94 84 LEU A C 1
ATOM 669 O O . LEU A 1 84 ? 0.690 -3.703 -22.029 1.00 87.94 84 LEU A O 1
ATOM 673 N N . SER A 1 85 ? -0.866 -2.287 -21.244 1.00 90.62 85 SER A N 1
ATOM 674 C CA . SER A 1 85 ? -0.685 -1.285 -22.302 1.00 90.62 85 SER A CA 1
ATOM 675 C C . SER A 1 85 ? 0.715 -0.664 -22.280 1.00 90.62 85 SER A C 1
ATOM 677 O O . SER A 1 85 ? 1.329 -0.476 -23.329 1.00 90.62 85 SER A O 1
ATOM 679 N N . GLU A 1 86 ? 1.252 -0.381 -21.093 1.00 93.38 86 GLU A N 1
ATOM 680 C CA . GLU A 1 86 ? 2.611 0.135 -20.934 1.00 93.38 86 GLU A CA 1
ATOM 681 C C . GLU A 1 86 ? 3.653 -0.905 -21.365 1.00 93.38 86 GLU A C 1
ATOM 683 O O . GLU A 1 86 ? 4.622 -0.571 -22.048 1.00 93.38 86 GLU A O 1
ATOM 688 N N . SER A 1 87 ? 3.425 -2.178 -21.029 1.00 90.62 87 SER A N 1
ATOM 689 C CA . SER A 1 87 ? 4.270 -3.287 -21.470 1.00 90.62 87 SER A CA 1
ATOM 690 C C . SER A 1 87 ? 4.242 -3.448 -22.988 1.00 90.62 87 SER A C 1
ATOM 692 O O . SER A 1 87 ? 5.298 -3.605 -23.592 1.00 90.62 87 SER A O 1
ATOM 694 N N . GLN A 1 88 ? 3.066 -3.375 -23.617 1.00 93.50 88 GLN A N 1
ATOM 695 C CA . GLN A 1 88 ? 2.929 -3.452 -25.075 1.00 93.50 88 GLN A CA 1
ATOM 696 C C . GLN A 1 88 ? 3.674 -2.311 -25.769 1.00 93.50 88 GLN A C 1
ATOM 698 O O . GLN A 1 88 ? 4.426 -2.550 -26.708 1.00 93.50 88 GLN A O 1
ATOM 703 N N . ARG A 1 89 ? 3.553 -1.087 -25.247 1.00 92.81 89 ARG A N 1
ATOM 704 C CA . ARG A 1 89 ? 4.271 0.072 -25.787 1.00 92.81 89 ARG A CA 1
ATOM 705 C C . ARG A 1 89 ? 5.791 -0.081 -25.684 1.00 92.81 89 ARG A C 1
ATOM 707 O O . ARG A 1 89 ? 6.504 0.316 -26.598 1.00 92.81 89 ARG A O 1
ATOM 714 N N . ARG A 1 90 ? 6.295 -0.662 -24.589 1.00 93.62 90 ARG A N 1
ATOM 715 C CA . ARG A 1 90 ? 7.731 -0.956 -24.441 1.00 93.62 90 ARG A CA 1
ATOM 716 C C . ARG A 1 90 ? 8.213 -2.009 -25.431 1.00 93.62 90 ARG A C 1
ATOM 718 O O . ARG A 1 90 ? 9.331 -1.892 -25.917 1.00 93.62 90 ARG A O 1
ATOM 725 N N . VAL A 1 91 ? 7.401 -3.026 -25.714 1.00 94.06 91 VAL A N 1
ATOM 726 C CA . VAL A 1 91 ? 7.740 -4.047 -26.717 1.00 94.06 91 VAL A CA 1
ATOM 727 C C . VAL A 1 91 ? 7.854 -3.409 -28.097 1.00 94.06 91 VAL A C 1
ATOM 729 O O . VAL A 1 91 ? 8.879 -3.580 -28.744 1.00 94.06 91 VAL A O 1
ATOM 732 N N . GLU A 1 92 ? 6.879 -2.591 -28.492 1.00 94.56 92 GLU A N 1
ATOM 733 C CA . GLU A 1 92 ? 6.905 -1.881 -29.777 1.00 94.56 92 GLU A CA 1
ATOM 734 C C . GLU A 1 92 ? 8.119 -0.936 -29.893 1.00 94.56 92 GLU A C 1
ATOM 736 O O . GLU A 1 92 ? 8.799 -0.889 -30.920 1.00 94.56 92 GLU A O 1
ATOM 741 N N . GLU A 1 93 ? 8.466 -0.229 -28.813 1.00 95.19 93 GLU A N 1
ATOM 742 C CA . GLU A 1 93 ? 9.670 0.606 -28.768 1.00 95.19 93 GLU A CA 1
ATOM 743 C C . GLU A 1 93 ? 10.950 -0.230 -28.944 1.00 95.19 93 GLU A C 1
ATOM 745 O O . GLU A 1 93 ? 11.818 0.129 -29.743 1.00 95.19 93 GLU A O 1
ATOM 750 N N . LEU A 1 94 ? 11.062 -1.373 -28.262 1.00 94.75 94 LEU A N 1
ATOM 751 C CA . LEU A 1 94 ? 12.211 -2.271 -28.394 1.00 94.75 94 LEU A CA 1
ATOM 752 C C . LEU A 1 94 ? 12.315 -2.884 -29.792 1.00 94.75 94 LEU A C 1
ATOM 754 O O . LEU A 1 94 ? 13.421 -2.981 -30.320 1.00 94.75 94 LEU A O 1
ATOM 758 N N . GLU A 1 95 ? 11.193 -3.252 -30.407 1.00 93.56 95 GLU A N 1
ATOM 759 C CA . GLU A 1 95 ? 11.152 -3.743 -31.787 1.00 93.56 95 GLU A CA 1
ATOM 760 C C . GLU A 1 95 ? 11.644 -2.673 -32.769 1.00 93.56 95 GLU A C 1
ATOM 762 O O . GLU A 1 95 ? 12.479 -2.961 -33.629 1.00 93.56 95 GLU A O 1
ATOM 767 N N . SER A 1 96 ? 11.219 -1.417 -32.595 1.00 94.25 96 SER A N 1
ATOM 768 C CA . SER A 1 96 ? 11.678 -0.309 -33.441 1.00 94.25 96 SER A CA 1
ATOM 769 C C . SER A 1 96 ? 13.185 -0.052 -33.304 1.00 94.25 96 SER A C 1
ATOM 771 O O . SER A 1 96 ? 13.889 0.127 -34.301 1.00 94.25 96 SER A O 1
ATOM 773 N N . LEU A 1 97 ? 13.711 -0.109 -32.075 1.00 95.44 97 LEU A N 1
ATOM 774 C CA . LEU A 1 97 ? 15.139 0.049 -31.803 1.00 95.44 97 LEU A CA 1
ATOM 775 C C . LEU A 1 97 ? 15.956 -1.111 -32.372 1.00 95.44 97 LEU A C 1
ATOM 777 O O . LEU A 1 97 ? 17.050 -0.889 -32.900 1.00 95.44 97 LEU A O 1
ATOM 781 N N . LEU A 1 98 ? 15.436 -2.336 -32.282 1.00 94.44 98 LEU A N 1
ATOM 782 C CA . LEU A 1 98 ? 16.083 -3.517 -32.838 1.00 94.44 98 LEU A CA 1
ATOM 783 C C . LEU A 1 98 ? 16.175 -3.388 -34.359 1.00 94.44 98 LEU A C 1
ATOM 785 O O . LEU A 1 98 ? 17.277 -3.493 -34.901 1.00 94.44 98 LEU A O 1
ATOM 789 N N . TYR A 1 99 ? 15.078 -3.021 -35.021 1.00 95.12 99 TYR A N 1
ATOM 790 C CA . TYR A 1 99 ? 15.055 -2.763 -36.459 1.00 95.12 99 TYR A CA 1
ATOM 791 C C . TYR A 1 99 ? 16.051 -1.668 -36.879 1.00 95.12 99 TYR A C 1
ATOM 793 O O . TYR A 1 99 ? 16.846 -1.851 -37.804 1.00 95.12 99 TYR A O 1
ATOM 801 N N . GLU A 1 100 ? 16.089 -0.535 -36.168 1.00 94.12 100 GLU A N 1
ATOM 802 C CA . GLU A 1 100 ? 17.077 0.514 -36.440 1.00 94.12 100 GLU A CA 1
ATOM 803 C C . GLU A 1 100 ? 18.523 0.026 -36.274 1.00 94.12 100 GLU A C 1
ATOM 805 O O . GLU A 1 100 ? 19.414 0.422 -37.037 1.00 94.12 100 GLU A O 1
ATOM 810 N N . SER A 1 101 ? 18.780 -0.803 -35.260 1.00 92.75 101 SER A N 1
ATOM 811 C CA . SER A 1 101 ? 20.108 -1.361 -35.004 1.00 92.75 101 SER A CA 1
ATOM 812 C C . SER A 1 101 ? 20.540 -2.323 -36.112 1.00 92.75 101 SER A C 1
ATOM 814 O O . SER A 1 101 ? 21.689 -2.266 -36.560 1.00 92.75 101 SER A O 1
ATOM 816 N N . GLU A 1 102 ? 19.614 -3.138 -36.622 1.00 93.44 102 GLU A N 1
ATOM 817 C CA . GLU A 1 102 ? 19.857 -4.059 -37.729 1.00 93.44 102 GLU A CA 1
ATOM 818 C C . GLU A 1 102 ? 20.159 -3.303 -39.019 1.00 93.44 102 GLU A C 1
ATOM 820 O O . GLU A 1 102 ? 21.173 -3.583 -39.659 1.00 93.44 102 GLU A O 1
ATOM 825 N N . MET A 1 103 ? 19.378 -2.267 -39.334 1.00 92.31 103 MET A N 1
ATOM 826 C CA . MET A 1 103 ? 19.623 -1.396 -40.487 1.00 92.31 103 MET A CA 1
ATOM 827 C C . MET A 1 103 ? 20.992 -0.706 -40.419 1.00 92.31 103 MET A C 1
ATOM 829 O O . MET A 1 103 ? 21.702 -0.593 -41.422 1.00 92.31 103 MET A O 1
ATOM 833 N N . LYS A 1 104 ? 21.403 -0.237 -39.234 1.00 92.69 104 LYS A N 1
ATOM 834 C CA . LYS A 1 104 ? 22.740 0.352 -39.036 1.00 92.69 104 LYS A CA 1
ATOM 835 C C . LYS A 1 104 ? 23.841 -0.687 -39.231 1.00 92.69 104 LYS A C 1
ATOM 837 O O . LYS A 1 104 ? 24.848 -0.385 -39.874 1.00 92.69 104 LYS A O 1
ATOM 842 N N . ARG A 1 105 ? 23.645 -1.903 -38.715 1.00 92.19 105 ARG A N 1
ATOM 843 C CA . ARG A 1 105 ? 24.582 -3.017 -38.892 1.00 92.19 105 ARG A CA 1
ATOM 844 C C . ARG A 1 105 ? 24.728 -3.388 -40.364 1.00 92.19 105 ARG A C 1
ATOM 846 O O . ARG A 1 105 ? 25.853 -3.547 -40.825 1.00 92.19 105 ARG A O 1
ATOM 853 N N . GLU A 1 106 ? 23.629 -3.475 -41.106 1.00 90.69 106 GLU A N 1
ATOM 854 C CA . GLU A 1 106 ? 23.650 -3.791 -42.535 1.00 90.69 106 GLU A CA 1
ATOM 855 C C . GLU A 1 106 ? 24.406 -2.725 -43.336 1.00 90.69 106 GLU A C 1
ATOM 857 O O . GLU A 1 106 ? 25.301 -3.053 -44.114 1.00 90.69 106 GLU A O 1
ATOM 862 N N . ARG A 1 107 ? 24.142 -1.437 -43.077 1.00 90.12 107 ARG A N 1
ATOM 863 C CA . ARG A 1 107 ? 24.888 -0.331 -43.703 1.00 90.12 107 ARG A CA 1
ATOM 864 C C . ARG A 1 107 ? 26.383 -0.395 -43.401 1.00 90.12 107 ARG A C 1
ATOM 866 O O . ARG A 1 107 ? 27.189 -0.193 -44.305 1.00 90.12 107 ARG A O 1
ATOM 873 N N . ALA A 1 108 ? 26.753 -0.695 -42.156 1.00 90.12 108 ALA A N 1
ATOM 874 C CA . ALA A 1 108 ? 28.149 -0.849 -41.756 1.00 90.12 108 ALA A CA 1
ATOM 875 C C . ALA A 1 108 ? 28.816 -2.072 -42.411 1.00 90.12 108 ALA A C 1
ATOM 877 O O . ALA A 1 108 ? 29.984 -2.021 -42.788 1.00 90.12 108 ALA A O 1
ATOM 878 N N . GLN A 1 109 ? 28.083 -3.173 -42.592 1.00 93.06 109 GLN A N 1
ATOM 879 C CA . GLN A 1 109 ? 28.584 -4.347 -43.308 1.00 93.06 109 GLN A CA 1
ATOM 880 C C . GLN A 1 109 ? 28.747 -4.071 -44.805 1.00 93.06 109 GLN A C 1
ATOM 882 O O . GLN A 1 109 ? 29.751 -4.468 -45.394 1.00 93.06 109 GLN A O 1
ATOM 887 N N . ALA A 1 110 ? 27.793 -3.373 -45.422 1.00 89.31 110 ALA A N 1
ATOM 888 C CA . ALA A 1 110 ? 27.877 -2.963 -46.817 1.00 89.31 110 ALA A CA 1
ATOM 889 C C . ALA A 1 110 ? 29.073 -2.030 -47.047 1.00 89.31 110 ALA A C 1
ATOM 891 O O . ALA A 1 110 ? 29.871 -2.270 -47.954 1.00 89.31 110 ALA A O 1
ATOM 892 N N . SER A 1 111 ? 29.258 -1.022 -46.188 1.00 87.44 111 SER A N 1
ATOM 893 C CA . SER A 1 111 ? 30.415 -0.131 -46.280 1.00 87.44 111 SER A CA 1
ATOM 894 C C . SER A 1 111 ? 31.725 -0.885 -46.048 1.00 87.44 111 SER A C 1
ATOM 896 O O . SER A 1 111 ? 32.653 -0.727 -46.834 1.00 87.44 111 SER A O 1
ATOM 898 N N . SER A 1 112 ? 31.789 -1.778 -45.056 1.00 87.75 112 SER A N 1
ATOM 899 C CA . SER A 1 112 ? 32.960 -2.629 -44.809 1.00 87.75 112 SER A CA 1
ATOM 900 C C . SER A 1 112 ? 33.342 -3.471 -46.032 1.00 87.75 112 SER A C 1
ATOM 902 O O . SER A 1 112 ? 34.517 -3.509 -46.395 1.00 87.75 112 SER A O 1
ATOM 904 N N . LYS A 1 113 ? 32.367 -4.081 -46.723 1.00 89.88 113 LYS A N 1
ATOM 905 C CA . LYS A 1 113 ? 32.613 -4.822 -47.973 1.00 89.88 113 LYS A CA 1
ATOM 906 C C . LYS A 1 113 ? 33.180 -3.922 -49.072 1.00 89.88 113 LYS A C 1
ATOM 908 O O . LYS A 1 113 ? 34.121 -4.327 -49.747 1.00 89.88 113 LYS A O 1
ATOM 913 N N . ILE A 1 114 ? 32.649 -2.707 -49.225 1.00 88.88 114 ILE A N 1
ATOM 914 C CA . ILE A 1 114 ? 33.144 -1.728 -50.206 1.00 88.88 114 ILE A CA 1
ATOM 915 C C . ILE A 1 114 ? 34.590 -1.333 -49.890 1.00 88.88 114 ILE A C 1
ATOM 917 O O . ILE A 1 114 ? 35.433 -1.346 -50.786 1.00 88.88 114 ILE A O 1
ATOM 921 N N . TYR A 1 115 ? 34.897 -1.013 -48.629 1.00 86.31 115 TYR A N 1
ATOM 922 C CA . TYR A 1 115 ? 36.258 -0.664 -48.216 1.00 86.31 115 TYR A CA 1
ATOM 923 C C . TYR A 1 115 ? 37.228 -1.825 -48.419 1.00 86.31 115 TYR A C 1
ATOM 925 O O . TYR A 1 115 ? 38.318 -1.607 -48.937 1.00 86.31 115 TYR A O 1
ATOM 933 N N . LYS A 1 116 ? 36.818 -3.053 -48.081 1.00 91.75 116 LYS A N 1
ATOM 934 C CA . LYS A 1 116 ? 37.622 -4.257 -48.304 1.00 91.75 116 LYS A CA 1
ATOM 935 C C . LYS A 1 116 ? 37.920 -4.467 -49.790 1.00 91.75 116 LYS A C 1
ATOM 937 O O . LYS A 1 116 ? 39.079 -4.605 -50.151 1.00 91.75 116 LYS A O 1
ATOM 942 N N . HIS A 1 117 ? 36.903 -4.406 -50.649 1.00 86.81 117 HIS A N 1
ATOM 943 C CA . HIS A 1 117 ? 37.089 -4.555 -52.093 1.00 86.81 117 HIS A CA 1
ATOM 944 C C . HIS A 1 117 ? 37.968 -3.441 -52.680 1.00 86.81 117 HIS A C 1
ATOM 946 O O . HIS A 1 117 ? 38.804 -3.693 -53.541 1.00 86.81 117 HIS A O 1
ATOM 952 N N . ARG A 1 118 ? 37.801 -2.192 -52.222 1.00 89.19 118 ARG A N 1
ATOM 953 C CA . ARG A 1 118 ? 38.650 -1.072 -52.656 1.00 89.19 118 ARG A CA 1
ATOM 954 C C . ARG A 1 118 ? 40.101 -1.272 -52.220 1.00 89.19 118 ARG A C 1
ATOM 956 O O . ARG A 1 118 ? 40.996 -0.996 -53.006 1.00 89.19 118 ARG A O 1
ATOM 963 N N . TYR A 1 119 ? 40.322 -1.746 -50.998 1.00 89.56 119 TYR A N 1
ATOM 964 C CA . TYR A 1 119 ? 41.658 -2.054 -50.498 1.00 89.56 119 TYR A CA 1
ATOM 965 C C . TYR A 1 119 ? 42.312 -3.186 -51.297 1.00 89.56 119 TYR A C 1
ATOM 967 O O . TYR A 1 119 ? 43.441 -3.033 -51.735 1.00 89.56 119 TYR A O 1
ATOM 975 N N . GLU A 1 120 ? 41.588 -4.274 -51.566 1.00 88.88 120 GLU A N 1
ATOM 976 C CA . GLU A 1 120 ? 42.079 -5.386 -52.394 1.00 88.88 120 GLU A CA 1
ATOM 977 C C . GLU A 1 120 ? 42.399 -4.948 -53.833 1.00 88.88 120 GLU A C 1
ATOM 979 O O . GLU A 1 120 ? 43.396 -5.388 -54.397 1.00 88.88 120 GLU A O 1
ATOM 984 N N . ALA A 1 121 ? 41.592 -4.059 -54.422 1.00 85.56 121 ALA A N 1
ATOM 985 C CA . ALA A 1 121 ? 41.861 -3.499 -55.747 1.00 85.56 121 ALA A CA 1
ATOM 986 C C . ALA A 1 121 ? 43.115 -2.608 -55.764 1.00 85.56 121 ALA A C 1
ATOM 988 O O . ALA A 1 121 ? 43.917 -2.716 -56.684 1.00 85.56 121 ALA A O 1
ATOM 989 N N . LEU A 1 122 ? 43.300 -1.765 -54.739 1.00 85.12 122 LEU A N 1
ATOM 990 C CA . LEU A 1 122 ? 44.508 -0.947 -54.587 1.00 85.12 122 LEU A CA 1
ATOM 991 C C . LEU A 1 122 ? 45.748 -1.811 -54.340 1.00 85.12 122 LEU A C 1
ATOM 993 O O . LEU A 1 122 ? 46.797 -1.528 -54.899 1.00 85.12 122 LEU A O 1
ATOM 997 N N . GLN A 1 123 ? 45.622 -2.872 -53.540 1.00 83.25 123 GLN A N 1
ATOM 998 C CA . GLN A 1 123 ? 46.715 -3.806 -53.289 1.00 83.25 123 GLN A CA 1
ATOM 999 C C . GLN A 1 123 ? 47.149 -4.501 -54.582 1.00 83.25 123 GLN A C 1
ATOM 1001 O O . GLN A 1 123 ? 48.332 -4.510 -54.882 1.00 83.25 123 GLN A O 1
ATOM 1006 N N . ARG A 1 124 ? 46.197 -4.995 -55.387 1.00 80.62 124 ARG A N 1
ATOM 1007 C CA . ARG A 1 124 ? 46.511 -5.565 -56.707 1.00 80.62 124 ARG A CA 1
ATOM 1008 C C . ARG A 1 124 ? 47.172 -4.559 -57.634 1.00 80.62 124 ARG A C 1
ATOM 1010 O O . ARG A 1 124 ? 48.118 -4.920 -58.301 1.00 80.62 124 ARG A O 1
ATOM 1017 N N . GLN A 1 125 ? 46.707 -3.311 -57.652 1.00 76.94 125 GLN A N 1
ATOM 1018 C CA . GLN A 1 125 ? 47.327 -2.280 -58.481 1.00 76.94 125 GLN A CA 1
ATOM 1019 C C . GLN A 1 125 ? 48.779 -1.999 -58.059 1.00 76.94 125 GLN A C 1
ATOM 1021 O O . GLN A 1 125 ? 49.625 -1.825 -58.920 1.00 76.94 125 GLN A O 1
ATOM 1026 N N . ILE A 1 126 ? 49.078 -1.992 -56.756 1.00 74.12 126 ILE A N 1
ATOM 1027 C CA . ILE A 1 126 ? 50.452 -1.839 -56.247 1.00 74.12 126 ILE A CA 1
ATOM 1028 C C . ILE A 1 126 ? 51.312 -3.059 -56.601 1.00 74.12 126 ILE A C 1
ATOM 1030 O O . ILE A 1 126 ? 52.476 -2.898 -56.954 1.00 74.12 126 ILE A O 1
ATOM 1034 N N . ASP A 1 127 ? 50.745 -4.261 -56.507 1.00 72.50 127 ASP A N 1
ATOM 1035 C CA . ASP A 1 127 ? 51.449 -5.502 -56.833 1.00 72.50 127 ASP A CA 1
ATOM 1036 C C . ASP A 1 127 ? 51.686 -5.630 -58.359 1.00 72.50 127 ASP A C 1
ATOM 1038 O O . ASP A 1 127 ? 52.754 -6.078 -58.766 1.00 72.50 127 ASP A O 1
ATOM 1042 N N . ASP A 1 128 ? 50.746 -5.166 -59.194 1.00 64.88 128 ASP A N 1
ATOM 1043 C CA . ASP A 1 128 ? 50.841 -5.133 -60.665 1.00 64.88 128 ASP A CA 1
ATOM 1044 C C . ASP A 1 128 ? 51.765 -3.995 -61.169 1.00 64.88 128 ASP A C 1
ATOM 1046 O O . ASP A 1 128 ? 52.440 -4.149 -62.184 1.00 64.88 128 ASP A O 1
ATOM 1050 N N . GLU A 1 129 ? 51.845 -2.855 -60.465 1.00 56.22 129 GLU A N 1
ATOM 1051 C CA . GLU A 1 129 ? 52.794 -1.755 -60.746 1.00 56.22 129 GLU A CA 1
ATOM 1052 C C . GLU A 1 129 ? 54.224 -2.051 -60.233 1.00 56.22 129 GLU A C 1
ATOM 1054 O O . GLU A 1 129 ? 55.150 -1.282 -60.492 1.00 56.22 129 GLU A O 1
ATOM 1059 N N . GLY A 1 130 ? 54.428 -3.167 -59.524 1.00 52.41 130 GLY A N 1
ATOM 1060 C CA . GLY A 1 130 ? 55.723 -3.599 -58.991 1.00 52.41 130 GLY A CA 1
ATOM 1061 C C . GLY A 1 130 ? 56.654 -4.303 -59.989 1.00 52.41 130 GLY A C 1
ATOM 1062 O O . GLY A 1 130 ? 57.771 -4.649 -59.601 1.00 52.41 130 GLY A O 1
ATOM 1063 N N . GLU A 1 131 ? 56.231 -4.520 -61.241 1.00 52.34 131 GLU A N 1
ATOM 1064 C CA . GLU A 1 131 ? 57.013 -5.258 -62.253 1.00 52.34 131 GLU A CA 1
ATOM 1065 C C . GLU A 1 131 ? 57.502 -4.429 -63.458 1.00 52.34 131 GLU A C 1
ATOM 1067 O O . GLU A 1 131 ? 58.261 -4.962 -64.265 1.00 52.34 131 GLU A O 1
ATOM 1072 N N . ASP A 1 132 ? 57.185 -3.132 -63.564 1.00 49.75 132 ASP A N 1
ATOM 1073 C CA . ASP A 1 132 ? 57.718 -2.279 -64.640 1.00 49.75 132 ASP A CA 1
ATOM 1074 C C . ASP A 1 132 ? 58.704 -1.225 -64.102 1.00 49.75 132 ASP A C 1
ATOM 1076 O O . ASP A 1 132 ? 58.335 -0.234 -63.467 1.00 49.75 132 ASP A O 1
ATOM 1080 N N . GLU A 1 133 ? 59.992 -1.422 -64.407 1.00 49.81 133 GLU A N 1
ATOM 1081 C CA . GLU A 1 133 ? 61.036 -0.397 -64.309 1.00 49.81 133 GLU A CA 1
ATOM 1082 C C . GLU A 1 133 ? 60.715 0.766 -65.267 1.00 49.81 133 GLU A C 1
ATOM 1084 O O . GLU A 1 133 ? 61.155 0.810 -66.416 1.00 49.81 133 GLU A O 1
ATOM 1089 N N . GLY A 1 134 ? 59.927 1.730 -64.793 1.00 48.59 134 GLY A N 1
ATOM 1090 C CA . GLY A 1 134 ? 59.572 2.942 -65.524 1.00 48.59 134 GLY A CA 1
ATOM 1091 C C . GLY A 1 134 ? 59.737 4.184 -64.657 1.00 48.59 134 GLY A C 1
ATOM 1092 O O . GLY A 1 134 ? 58.981 4.416 -63.723 1.00 48.59 134 GLY A O 1
ATOM 1093 N N . GLU A 1 135 ? 60.736 4.997 -64.986 1.00 50.50 135 GLU A N 1
ATOM 1094 C CA . GLU A 1 135 ? 61.092 6.284 -64.378 1.00 50.50 135 GLU A CA 1
ATOM 1095 C C . GLU A 1 135 ? 59.863 7.205 -64.134 1.00 50.50 135 GLU A C 1
ATOM 1097 O O . GLU A 1 135 ? 59.347 7.853 -65.050 1.00 50.50 135 GLU A O 1
ATOM 1102 N N . ILE A 1 136 ? 59.380 7.303 -62.886 1.00 48.97 136 ILE A N 1
ATOM 1103 C CA . ILE A 1 136 ? 58.276 8.208 -62.521 1.00 48.97 136 ILE A CA 1
ATOM 1104 C C . ILE A 1 136 ? 58.835 9.616 -62.279 1.00 48.97 136 ILE A C 1
ATOM 1106 O O . ILE A 1 136 ? 59.486 9.895 -61.270 1.00 48.97 136 ILE A O 1
ATOM 1110 N N . ARG A 1 137 ? 58.538 10.539 -63.202 1.00 45.22 137 ARG A N 1
ATOM 1111 C CA . ARG A 1 137 ? 58.699 11.986 -62.992 1.00 45.22 137 ARG A CA 1
ATOM 1112 C C . ARG A 1 137 ? 57.922 12.417 -61.747 1.00 45.22 137 ARG A C 1
ATOM 1114 O O . ARG A 1 137 ? 56.710 12.232 -61.677 1.00 45.22 137 ARG A O 1
ATOM 1121 N N . GLY A 1 138 ? 58.634 13.025 -60.799 1.00 44.56 138 GLY A N 1
ATOM 1122 C CA . GLY A 1 138 ? 58.108 13.469 -59.513 1.00 44.56 138 GLY A CA 1
ATOM 1123 C C . GLY A 1 138 ? 56.852 14.333 -59.630 1.00 44.56 138 GLY A C 1
ATOM 1124 O O . GLY A 1 138 ? 56.887 15.445 -60.155 1.00 44.56 138 GLY A O 1
ATOM 1125 N N . ILE A 1 139 ? 55.753 13.820 -59.085 1.00 46.75 139 ILE A N 1
ATOM 1126 C CA . ILE A 1 139 ? 54.620 14.629 -58.648 1.00 46.75 139 ILE A CA 1
ATOM 1127 C C . ILE A 1 139 ? 55.004 15.145 -57.260 1.00 46.75 139 ILE A C 1
ATOM 1129 O O . ILE A 1 139 ? 55.350 14.355 -56.384 1.00 46.75 139 ILE A O 1
ATOM 1133 N N . GLU A 1 140 ? 55.004 16.465 -57.070 1.00 49.62 140 GLU A N 1
ATOM 1134 C CA . GLU A 1 140 ? 55.260 17.089 -55.769 1.00 49.62 140 GLU A CA 1
ATOM 1135 C C . GLU A 1 140 ? 54.350 16.470 -54.697 1.00 49.62 140 GLU A C 1
ATOM 1137 O O . GLU A 1 140 ? 53.128 16.644 -54.720 1.00 49.62 140 GLU A O 1
ATOM 1142 N N . ASN A 1 141 ? 54.962 15.766 -53.742 1.00 46.97 141 ASN A N 1
ATOM 1143 C CA . ASN A 1 141 ? 54.316 15.311 -52.520 1.00 46.97 141 ASN A CA 1
ATOM 1144 C C . ASN A 1 141 ? 53.857 16.537 -51.725 1.00 46.97 141 ASN A C 1
ATOM 1146 O O . ASN A 1 141 ? 54.601 17.107 -50.930 1.00 46.97 141 ASN A O 1
ATOM 1150 N N . LYS A 1 142 ? 52.606 16.953 -51.919 1.00 54.50 142 LYS A N 1
ATOM 1151 C CA . LYS A 1 142 ? 51.884 17.604 -50.831 1.00 54.50 142 LYS A CA 1
ATOM 1152 C C . LYS A 1 142 ? 51.553 16.497 -49.848 1.00 54.50 142 LYS A C 1
ATOM 1154 O O . LYS A 1 142 ? 50.788 15.604 -50.200 1.00 54.50 142 LYS A O 1
ATOM 1159 N N . ASP A 1 143 ? 52.142 16.568 -48.659 1.00 53.44 143 ASP A N 1
ATOM 1160 C CA . ASP A 1 143 ? 51.876 15.712 -47.499 1.00 53.44 143 ASP A CA 1
ATOM 1161 C C . ASP A 1 143 ? 50.396 15.801 -47.087 1.00 53.44 143 ASP A C 1
ATOM 1163 O O . ASP A 1 143 ? 50.015 16.436 -46.103 1.00 53.44 143 ASP A O 1
ATOM 1167 N N . VAL A 1 144 ? 49.512 15.218 -47.890 1.00 57.72 144 VAL A N 1
ATOM 1168 C CA . VAL A 1 144 ? 48.103 15.071 -47.564 1.00 57.72 144 VAL A CA 1
ATOM 1169 C C . VAL A 1 144 ? 48.012 13.786 -46.768 1.00 57.72 144 VAL A C 1
ATOM 1171 O O . VAL A 1 144 ? 47.904 12.705 -47.339 1.00 57.72 144 VAL A O 1
ATOM 1174 N N . ASP A 1 145 ? 48.104 13.917 -45.444 1.00 67.25 145 ASP A N 1
ATOM 1175 C CA . ASP A 1 145 ? 47.859 12.815 -44.517 1.00 67.25 145 ASP A CA 1
ATOM 1176 C C . ASP A 1 145 ? 46.506 12.163 -44.880 1.00 67.25 145 ASP A C 1
ATOM 1178 O O . ASP A 1 145 ? 45.453 12.803 -44.730 1.00 67.25 145 ASP A O 1
ATOM 1182 N N . PRO A 1 146 ? 46.499 10.910 -45.379 1.00 62.56 146 PRO A N 1
ATOM 1183 C CA . PRO A 1 146 ? 45.284 10.240 -45.836 1.00 62.56 146 PRO A CA 1
ATOM 1184 C C . PRO A 1 146 ? 44.288 10.001 -44.691 1.00 62.56 146 PRO A C 1
ATOM 1186 O O . PRO A 1 146 ? 43.117 9.709 -44.939 1.00 62.56 146 PRO A O 1
ATOM 1189 N N . PHE A 1 147 ? 44.721 10.179 -43.438 1.00 64.12 147 PHE A N 1
ATOM 1190 C CA . PHE A 1 147 ? 43.903 10.063 -42.237 1.00 64.12 147 PHE A CA 1
ATOM 1191 C C . PHE A 1 147 ? 43.444 11.411 -41.667 1.00 64.12 147 PHE A C 1
ATOM 1193 O O . PHE A 1 147 ? 42.702 11.419 -40.682 1.00 64.12 147 PHE A O 1
ATOM 1200 N N . ALA A 1 148 ? 43.795 12.547 -42.280 1.00 71.38 148 ALA A N 1
ATOM 1201 C CA . ALA A 1 148 ? 43.409 13.873 -41.788 1.00 71.38 148 ALA A CA 1
ATOM 1202 C C . ALA A 1 148 ? 41.882 14.053 -41.697 1.00 71.38 148 ALA A C 1
ATOM 1204 O O . ALA A 1 148 ? 41.364 14.677 -40.765 1.00 71.38 148 ALA A O 1
ATOM 1205 N N . SER A 1 149 ? 41.136 13.472 -42.642 1.00 69.88 149 SER A N 1
ATOM 1206 C CA . SER A 1 149 ? 39.667 13.474 -42.634 1.00 69.88 149 SER A CA 1
ATOM 1207 C C . SER A 1 149 ? 39.103 12.664 -41.460 1.00 69.88 149 SER A C 1
ATOM 1209 O O . SER A 1 149 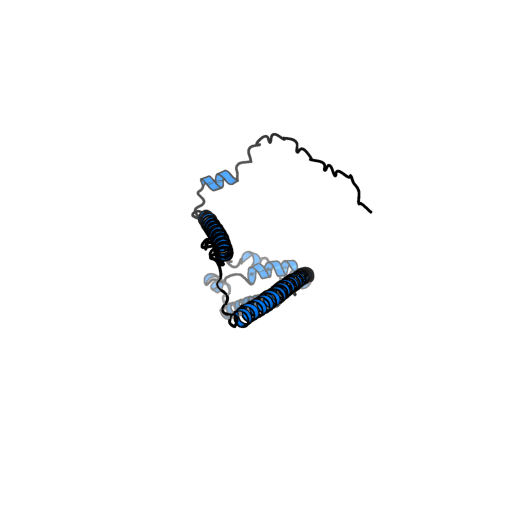? 38.232 13.150 -40.737 1.00 69.88 149 SER A O 1
ATOM 1211 N N . VAL A 1 150 ? 39.666 11.481 -41.207 1.00 68.50 150 VAL A N 1
ATOM 1212 C CA . VAL A 1 150 ? 39.274 10.573 -40.119 1.00 68.50 150 VAL A CA 1
ATOM 1213 C C . VAL A 1 150 ? 39.633 11.159 -38.751 1.00 68.50 150 VAL A C 1
ATOM 1215 O O . VAL A 1 150 ? 38.822 11.131 -37.828 1.00 68.50 150 VAL A O 1
ATOM 1218 N N . GLN A 1 151 ? 40.810 11.767 -38.604 1.00 71.44 151 GLN A N 1
ATOM 1219 C CA . GLN A 1 151 ? 41.207 12.455 -37.372 1.00 71.44 151 GLN A CA 1
ATOM 1220 C C . GLN A 1 151 ? 40.296 13.647 -37.067 1.00 71.44 151 GLN A C 1
ATOM 1222 O O . GLN A 1 151 ? 39.931 13.871 -35.909 1.00 71.44 151 GLN A O 1
ATOM 1227 N N . LYS A 1 152 ? 39.876 14.395 -38.095 1.00 78.88 152 LYS A N 1
ATOM 1228 C CA . LYS A 1 152 ? 38.910 15.489 -37.942 1.00 78.88 152 LYS A CA 1
ATOM 1229 C C . LYS A 1 152 ? 37.556 14.974 -37.449 1.00 78.88 152 LYS A C 1
ATOM 1231 O O . LYS A 1 152 ? 36.976 15.582 -36.550 1.00 78.88 152 LYS A O 1
ATOM 1236 N N . GLU A 1 153 ? 37.088 13.843 -37.969 1.00 73.75 153 GLU A N 1
ATOM 1237 C CA . GLU A 1 153 ? 35.840 13.198 -37.544 1.00 73.75 153 GLU A CA 1
ATOM 1238 C C . GLU A 1 153 ? 35.924 12.650 -36.106 1.00 73.75 153 GLU A C 1
ATOM 1240 O O . GLU A 1 153 ? 35.040 12.907 -35.286 1.00 73.75 153 GLU A O 1
ATOM 1245 N N . ILE A 1 154 ? 37.035 12.001 -35.739 1.00 76.62 154 ILE A N 1
ATOM 1246 C CA . ILE A 1 154 ? 37.295 11.534 -34.365 1.00 76.62 154 ILE A CA 1
ATOM 1247 C C . ILE A 1 154 ? 37.304 12.709 -33.379 1.00 76.62 154 ILE A C 1
ATOM 1249 O O . ILE A 1 154 ? 36.712 12.625 -32.299 1.00 76.62 154 ILE A O 1
ATOM 1253 N N . ASN A 1 155 ? 37.935 13.825 -33.746 1.00 82.31 155 ASN A N 1
ATOM 1254 C CA . ASN A 1 155 ? 37.970 15.020 -32.906 1.00 82.31 155 ASN A CA 1
ATOM 1255 C C . ASN A 1 155 ? 36.581 15.659 -32.753 1.00 82.31 155 ASN A C 1
ATOM 1257 O O . ASN A 1 155 ? 36.226 16.084 -31.651 1.00 82.31 155 ASN A O 1
ATOM 1261 N N . GLN A 1 156 ? 35.758 15.663 -33.805 1.00 83.00 156 GLN A N 1
ATOM 1262 C CA . GLN A 1 156 ? 34.362 16.103 -33.713 1.00 83.00 156 GLN A CA 1
ATOM 1263 C C . GLN A 1 156 ? 33.540 15.202 -32.782 1.00 83.00 156 GLN A C 1
ATOM 1265 O O . GLN A 1 156 ? 32.812 15.708 -31.926 1.00 83.00 156 GLN A O 1
ATOM 1270 N N . MET A 1 157 ? 33.700 13.878 -32.872 1.00 75.44 157 MET A N 1
ATOM 1271 C CA . MET A 1 157 ? 33.023 12.943 -31.969 1.00 75.44 157 MET A CA 1
ATOM 1272 C C . MET A 1 157 ? 33.445 13.139 -30.508 1.00 75.44 157 MET A C 1
ATOM 1274 O O . MET A 1 157 ? 32.583 13.179 -29.628 1.00 75.44 157 MET A O 1
ATOM 1278 N N . ARG A 1 158 ? 34.742 13.347 -30.237 1.00 79.62 158 ARG A N 1
ATOM 1279 C CA . ARG A 1 158 ? 35.239 13.663 -28.884 1.00 79.62 158 ARG A CA 1
ATOM 1280 C C . ARG A 1 158 ? 34.591 14.928 -28.321 1.00 79.62 158 ARG A C 1
ATOM 1282 O O . ARG A 1 158 ? 34.113 14.904 -27.190 1.00 79.62 158 ARG A O 1
ATOM 1289 N N . GLN A 1 159 ? 34.481 15.992 -29.119 1.00 84.62 159 GLN A N 1
ATOM 1290 C CA . GLN A 1 159 ? 33.819 17.232 -28.697 1.00 84.62 159 GLN A CA 1
ATOM 1291 C C . GLN A 1 159 ? 32.327 17.036 -28.392 1.00 84.62 159 GLN A C 1
ATOM 1293 O O . GLN A 1 159 ? 31.807 17.630 -27.447 1.00 84.62 159 GLN A O 1
ATOM 1298 N N . ILE A 1 160 ? 31.621 16.209 -29.171 1.00 82.56 160 ILE A N 1
ATOM 1299 C CA . ILE A 1 160 ? 30.200 15.909 -28.931 1.00 82.56 160 ILE A CA 1
ATOM 1300 C C . ILE A 1 160 ? 30.027 15.128 -27.622 1.00 82.56 160 ILE A C 1
ATOM 1302 O O . ILE A 1 160 ? 29.145 15.459 -26.825 1.00 82.56 160 ILE A O 1
ATOM 1306 N N . VAL A 1 161 ? 30.871 14.123 -27.379 1.00 80.25 161 VAL A N 1
ATOM 1307 C CA . VAL A 1 161 ? 30.851 13.328 -26.141 1.00 80.25 161 VAL A CA 1
ATOM 1308 C C . VAL A 1 161 ? 31.164 14.204 -24.929 1.00 80.25 161 VAL A C 1
ATOM 1310 O O . VAL A 1 161 ? 30.448 14.141 -23.932 1.00 80.25 161 VAL A O 1
ATOM 1313 N N . GLU A 1 162 ? 32.161 15.082 -25.028 1.00 84.19 162 GLU A N 1
ATOM 1314 C CA . GLU A 1 162 ? 32.531 15.989 -23.941 1.00 84.19 162 GLU A CA 1
ATOM 1315 C C . GLU A 1 162 ? 31.413 16.997 -23.623 1.00 84.19 162 GLU A C 1
ATOM 1317 O O . GLU A 1 162 ? 31.073 17.205 -22.456 1.00 84.19 162 GLU A O 1
ATOM 1322 N N . LYS A 1 163 ? 30.769 17.570 -24.652 1.00 82.38 163 LYS A N 1
ATOM 1323 C CA . LYS A 1 163 ? 29.599 18.452 -24.483 1.00 82.38 163 LYS A CA 1
ATOM 1324 C C . LYS A 1 163 ? 28.432 17.730 -23.811 1.00 82.38 163 LYS A C 1
ATOM 1326 O O . LYS A 1 163 ? 27.798 18.293 -22.920 1.00 82.38 163 LYS A O 1
ATOM 1331 N N . ARG A 1 164 ? 28.161 16.479 -24.200 1.00 76.88 164 ARG A N 1
ATOM 1332 C CA . ARG A 1 164 ? 27.119 15.656 -23.565 1.00 76.88 164 ARG A CA 1
ATOM 1333 C C . ARG A 1 164 ? 27.458 15.330 -22.114 1.00 76.88 164 ARG A C 1
ATOM 1335 O O . ARG A 1 164 ? 26.578 15.446 -21.269 1.00 76.88 164 ARG A O 1
ATOM 1342 N N . GLY A 1 165 ? 28.711 14.985 -21.815 1.00 79.81 165 GLY A N 1
ATOM 1343 C CA . GLY A 1 165 ? 29.177 14.727 -20.450 1.00 79.81 165 GLY A CA 1
ATOM 1344 C C . GLY A 1 165 ? 29.035 15.947 -19.537 1.00 79.81 165 GLY A C 1
ATOM 1345 O O . GLY A 1 165 ? 28.517 15.827 -18.428 1.00 79.81 165 GLY A O 1
ATOM 1346 N N . LYS A 1 166 ? 29.402 17.139 -20.030 1.00 82.06 166 LYS A N 1
ATOM 1347 C CA . LYS A 1 166 ? 29.222 18.412 -19.310 1.00 82.06 166 LYS A CA 1
ATOM 1348 C C . LYS A 1 166 ? 27.747 18.704 -19.015 1.00 82.06 166 LYS A C 1
ATOM 1350 O O . LYS A 1 166 ? 27.404 18.938 -17.860 1.00 82.06 166 LYS A O 1
ATOM 1355 N N . ALA A 1 167 ? 26.863 18.568 -20.006 1.00 79.00 167 ALA A N 1
ATOM 1356 C CA . ALA A 1 167 ? 25.422 18.766 -19.818 1.00 79.00 167 ALA A CA 1
ATOM 1357 C C . ALA A 1 167 ? 24.797 17.769 -18.819 1.00 79.00 167 ALA A C 1
ATOM 1359 O O . ALA A 1 167 ? 23.878 18.110 -18.072 1.00 79.00 167 ALA A O 1
ATOM 1360 N N . LEU A 1 168 ? 25.295 16.528 -18.787 1.00 71.75 168 LEU A N 1
ATOM 1361 C CA . LEU A 1 168 ? 24.847 15.501 -17.842 1.00 71.75 168 LEU A CA 1
ATOM 1362 C C . LEU A 1 168 ? 25.279 15.822 -16.406 1.00 71.75 168 LEU A C 1
ATOM 1364 O O . LEU A 1 168 ? 24.465 15.699 -15.490 1.00 71.75 168 LEU A O 1
ATOM 1368 N N . ASN A 1 169 ? 26.514 16.294 -16.219 1.00 74.31 169 ASN A N 1
ATOM 1369 C CA . ASN A 1 169 ? 27.013 16.742 -14.917 1.00 74.31 169 ASN A CA 1
ATOM 1370 C C . ASN A 1 169 ? 26.275 17.988 -14.412 1.00 74.31 169 ASN A C 1
ATOM 1372 O O . ASN A 1 169 ? 25.832 18.005 -13.267 1.00 74.31 169 ASN A O 1
ATOM 1376 N N . GLU A 1 170 ? 26.049 18.987 -15.267 1.00 80.19 170 GLU A N 1
ATOM 1377 C CA . GLU A 1 170 ? 25.258 20.177 -14.918 1.00 80.19 170 GLU A CA 1
ATOM 1378 C C . GLU A 1 170 ? 23.827 19.804 -14.504 1.00 80.19 170 GLU A C 1
ATOM 1380 O O . GLU A 1 170 ? 23.283 20.328 -13.525 1.00 80.19 170 GLU A O 1
ATOM 1385 N N . ARG A 1 171 ? 23.221 18.834 -15.202 1.00 74.25 171 ARG A N 1
ATOM 1386 C CA . ARG A 1 171 ? 21.913 18.292 -14.829 1.00 74.25 171 ARG A CA 1
ATOM 1387 C C . ARG A 1 171 ? 21.988 17.592 -13.474 1.00 74.25 171 ARG A C 1
ATOM 1389 O O . ARG A 1 171 ? 21.171 17.903 -12.615 1.00 74.25 171 ARG A O 1
ATOM 1396 N N . ALA A 1 172 ? 22.963 16.724 -13.229 1.00 70.88 172 ALA A N 1
ATOM 1397 C CA . ALA A 1 172 ? 23.122 16.054 -11.936 1.00 70.88 172 ALA A CA 1
ATOM 1398 C C . ALA A 1 172 ? 23.310 17.046 -10.769 1.00 70.88 172 ALA A C 1
ATOM 1400 O O . ALA A 1 172 ? 22.691 16.889 -9.713 1.00 70.88 172 ALA A O 1
ATOM 1401 N N . ASP A 1 173 ? 24.084 18.113 -10.968 1.00 74.19 173 ASP A N 1
ATOM 1402 C CA . ASP A 1 173 ? 24.290 19.155 -9.959 1.00 74.19 173 ASP A CA 1
ATOM 1403 C C . ASP A 1 173 ? 23.029 19.992 -9.711 1.00 74.19 173 ASP A C 1
ATOM 1405 O O . ASP A 1 173 ? 22.735 20.346 -8.565 1.00 74.19 173 ASP A O 1
ATOM 1409 N N . SER A 1 174 ? 22.224 20.250 -10.747 1.00 72.44 174 SER A N 1
ATOM 1410 C CA . SER A 1 174 ? 20.922 20.914 -10.588 1.00 72.44 174 SER A CA 1
ATOM 1411 C C . SER A 1 174 ? 19.956 20.087 -9.730 1.00 72.44 174 SER A C 1
ATOM 1413 O O . SER A 1 174 ? 19.251 20.638 -8.883 1.00 72.44 174 SER A O 1
ATOM 1415 N N . TRP A 1 175 ? 19.978 18.758 -9.879 1.00 65.69 175 TRP A N 1
ATOM 1416 C CA . TRP A 1 175 ? 19.173 17.846 -9.068 1.00 65.69 175 TRP A CA 1
ATOM 1417 C C . TRP A 1 175 ? 19.641 17.843 -7.612 1.00 65.69 175 TRP A C 1
ATOM 1419 O O . TRP A 1 175 ? 18.807 17.965 -6.717 1.00 65.69 175 TRP A O 1
ATOM 1429 N N . LYS A 1 176 ? 20.959 17.810 -7.365 1.00 66.69 176 LYS A N 1
ATOM 1430 C CA . LYS A 1 176 ? 21.530 17.892 -6.008 1.00 66.69 176 LYS A CA 1
ATOM 1431 C C . LYS A 1 176 ? 21.217 19.214 -5.300 1.00 66.69 176 LYS A C 1
ATOM 1433 O O . LYS A 1 176 ? 20.986 19.225 -4.094 1.00 66.69 176 LYS A O 1
ATOM 1438 N N . ARG A 1 177 ? 21.194 20.343 -6.019 1.00 64.56 177 ARG A N 1
ATOM 1439 C CA . ARG A 1 177 ? 20.797 21.640 -5.436 1.00 64.56 177 ARG A CA 1
ATOM 1440 C C . ARG A 1 177 ? 19.308 21.681 -5.095 1.00 64.56 177 ARG A C 1
ATOM 1442 O O . ARG A 1 177 ? 18.938 22.208 -4.051 1.00 64.56 177 ARG A O 1
ATOM 1449 N N . LYS A 1 178 ? 18.461 21.089 -5.942 1.00 61.06 178 LYS A N 1
ATOM 1450 C CA . LYS A 1 178 ? 17.005 21.066 -5.747 1.00 61.06 178 LYS A CA 1
ATOM 1451 C C . LYS A 1 178 ? 16.584 20.186 -4.566 1.00 61.06 178 LYS A C 1
ATOM 1453 O O . LYS A 1 178 ? 15.664 20.554 -3.845 1.00 61.06 178 LYS A O 1
ATOM 1458 N N . THR A 1 179 ? 17.291 19.083 -4.318 1.00 55.66 179 THR A N 1
ATOM 1459 C CA . THR A 1 179 ? 17.059 18.236 -3.137 1.00 55.66 179 THR A CA 1
ATOM 1460 C C . THR A 1 179 ? 17.556 18.877 -1.841 1.00 55.66 179 THR A C 1
ATOM 1462 O O . THR A 1 179 ? 16.911 18.721 -0.808 1.00 55.66 179 THR A O 1
ATOM 1465 N N . ARG A 1 180 ? 18.631 19.678 -1.881 1.00 54.06 180 ARG A N 1
ATOM 1466 C CA . ARG A 1 180 ? 19.163 20.377 -0.695 1.00 54.06 180 ARG A CA 1
ATOM 1467 C C . ARG A 1 180 ? 18.266 21.518 -0.187 1.00 54.06 180 ARG A C 1
ATOM 1469 O O . ARG A 1 180 ? 18.337 21.851 0.987 1.00 54.06 180 ARG A O 1
ATOM 1476 N N . HIS A 1 181 ? 17.400 22.083 -1.034 1.00 52.41 181 HIS A N 1
ATOM 1477 C CA . HIS A 1 181 ? 16.387 23.074 -0.630 1.00 52.41 181 HIS A CA 1
ATOM 1478 C C . HIS A 1 181 ? 15.042 22.467 -0.190 1.00 52.41 181 HIS A C 1
ATOM 1480 O O . HIS A 1 181 ? 14.160 23.209 0.227 1.00 52.41 181 HIS A O 1
ATOM 1486 N N . GLN A 1 182 ? 14.868 21.141 -0.250 1.00 50.78 182 GLN A N 1
ATOM 1487 C CA . GLN A 1 182 ? 13.673 20.456 0.273 1.00 50.78 182 GLN A CA 1
ATOM 1488 C C . GLN A 1 182 ? 13.920 19.702 1.590 1.00 50.78 182 GLN A C 1
ATOM 1490 O O . GLN A 1 182 ? 12.975 19.174 2.167 1.00 50.78 182 GLN A O 1
ATOM 1495 N N . SER A 1 183 ? 15.160 19.665 2.090 1.00 46.91 183 SER A N 1
ATOM 1496 C CA . SER A 1 183 ? 15.530 18.952 3.321 1.00 46.91 183 SER A CA 1
ATOM 1497 C C . SER A 1 183 ? 15.696 19.848 4.555 1.00 46.91 183 SER A C 1
ATOM 1499 O O . SER A 1 183 ? 16.292 19.410 5.536 1.00 46.91 183 SER A O 1
ATOM 1501 N N 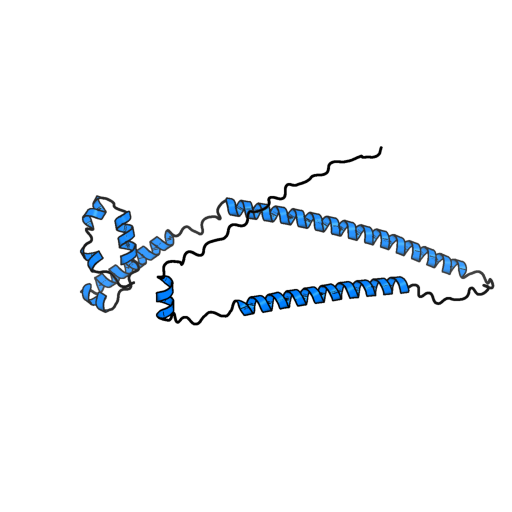. GLU A 1 184 ? 15.186 21.080 4.546 1.00 46.44 184 GLU A N 1
ATOM 1502 C CA . GLU A 1 184 ? 14.944 21.808 5.796 1.00 46.44 184 GLU A CA 1
ATOM 1503 C C . GLU A 1 184 ? 13.569 21.393 6.318 1.00 46.44 184 GLU A C 1
ATOM 1505 O O . GLU A 1 184 ? 12.541 21.985 5.999 1.00 46.44 184 GLU A O 1
ATOM 1510 N N . ILE A 1 185 ? 13.548 20.311 7.096 1.00 51.62 185 ILE A N 1
ATOM 1511 C CA . ILE A 1 185 ? 12.422 20.016 7.981 1.00 51.62 185 ILE A CA 1
ATOM 1512 C C . ILE A 1 185 ? 12.359 21.200 8.960 1.00 51.62 185 ILE A C 1
ATOM 1514 O O . ILE A 1 185 ? 13.318 21.378 9.717 1.00 51.62 185 ILE A O 1
ATOM 1518 N N . PRO A 1 186 ? 11.300 22.032 8.965 1.00 51.44 186 PRO A N 1
ATOM 1519 C CA . PRO A 1 186 ? 11.203 23.102 9.946 1.00 51.44 186 PRO A CA 1
ATOM 1520 C C . PRO A 1 186 ? 11.176 22.479 11.350 1.00 51.44 186 PRO A C 1
ATOM 1522 O O . PRO A 1 186 ? 10.544 21.430 11.537 1.00 51.44 186 PRO A O 1
ATOM 1525 N N . PRO A 1 187 ? 11.852 23.074 12.349 1.00 52.69 187 PRO A N 1
ATOM 1526 C CA . PRO A 1 187 ? 11.779 22.580 13.714 1.00 52.69 187 PRO A CA 1
ATOM 1527 C C . PRO A 1 187 ? 10.311 22.521 14.146 1.00 52.69 187 PRO A C 1
ATOM 1529 O O . PRO A 1 187 ? 9.561 23.490 14.033 1.00 52.69 187 PRO A O 1
ATOM 1532 N N . ARG A 1 188 ? 9.899 21.341 14.613 1.00 54.84 188 ARG A N 1
ATOM 1533 C CA . ARG A 1 188 ? 8.567 21.036 15.147 1.00 54.84 188 ARG A CA 1
ATOM 1534 C C . ARG A 1 188 ? 8.371 21.742 16.495 1.00 54.84 188 ARG A C 1
ATOM 1536 O O . ARG A 1 188 ? 8.300 21.110 17.540 1.00 54.84 188 ARG A O 1
ATOM 1543 N N . THR A 1 189 ? 8.280 23.062 16.481 1.00 57.12 189 THR A N 1
ATOM 1544 C CA . THR A 1 189 ? 7.750 23.844 17.597 1.00 57.12 189 THR A CA 1
ATOM 1545 C C . THR A 1 189 ? 6.840 24.902 17.008 1.00 57.12 189 THR A C 1
ATOM 1547 O O . THR A 1 189 ? 7.296 25.955 16.567 1.00 57.12 189 THR A O 1
ATOM 1550 N N . VAL A 1 190 ? 5.548 24.586 16.958 1.00 57.16 190 VAL A N 1
ATOM 1551 C CA . VAL A 1 190 ? 4.516 25.569 16.636 1.00 57.16 190 VAL A CA 1
ATOM 1552 C C . VAL A 1 190 ? 4.478 26.546 17.808 1.00 57.16 190 VAL A C 1
ATOM 1554 O O . VAL A 1 190 ? 4.151 26.157 18.929 1.00 57.16 190 VAL A O 1
ATOM 1557 N N . THR A 1 191 ? 4.885 27.792 17.590 1.00 68.62 191 THR A N 1
ATOM 1558 C CA . THR A 1 191 ? 4.774 28.841 18.610 1.00 68.62 191 THR A CA 1
ATOM 1559 C C . THR A 1 191 ? 3.319 29.299 18.706 1.00 68.62 191 THR A C 1
ATOM 1561 O O . THR A 1 191 ? 2.600 29.306 17.709 1.00 68.62 191 THR A O 1
ATOM 1564 N N . ALA A 1 192 ? 2.863 29.690 19.902 1.00 63.09 192 ALA A N 1
ATOM 1565 C CA . ALA A 1 192 ? 1.467 30.081 20.148 1.00 63.09 192 ALA A CA 1
ATOM 1566 C C . ALA A 1 192 ? 0.951 31.152 19.162 1.00 63.09 192 ALA A C 1
ATOM 1568 O O . ALA A 1 192 ? -0.210 31.127 18.766 1.00 63.09 192 ALA A O 1
ATOM 1569 N N . HIS A 1 193 ? 1.842 32.021 18.680 1.00 64.19 193 HIS A N 1
ATOM 1570 C CA . HIS A 1 193 ? 1.519 33.046 17.691 1.00 64.19 193 HIS A CA 1
ATOM 1571 C C . HIS A 1 193 ? 1.172 32.488 16.296 1.00 64.19 193 HIS A C 1
ATOM 1573 O O . HIS A 1 193 ? 0.334 33.055 15.603 1.00 64.19 193 HIS A O 1
ATOM 1579 N N . GLN A 1 194 ? 1.755 31.352 15.892 1.00 65.12 194 GLN A N 1
ATOM 1580 C CA . GLN A 1 194 ? 1.448 30.694 14.612 1.00 65.12 194 GLN A CA 1
ATOM 1581 C C . GLN A 1 194 ? 0.078 30.003 14.627 1.00 65.12 194 GLN A C 1
ATOM 1583 O O . GLN A 1 194 ? -0.567 29.888 13.588 1.00 65.12 194 GLN A O 1
ATOM 1588 N N . ILE A 1 195 ? -0.388 29.566 15.803 1.00 62.22 195 ILE A N 1
ATOM 1589 C CA . ILE A 1 195 ? -1.742 29.016 15.977 1.00 62.22 195 ILE A CA 1
ATOM 1590 C C . ILE A 1 195 ? -2.777 30.137 15.841 1.00 62.22 195 ILE A C 1
ATOM 1592 O O . ILE A 1 195 ? -3.820 29.946 15.226 1.00 62.22 195 ILE A O 1
ATOM 1596 N N . GLU A 1 196 ? -2.466 31.323 16.359 1.00 66.75 196 GLU A N 1
ATOM 1597 C CA . GLU A 1 196 ? -3.346 32.493 16.317 1.00 66.75 196 GLU A CA 1
ATOM 1598 C C . GLU A 1 196 ? -3.544 33.044 14.891 1.00 66.75 196 GLU A C 1
ATOM 1600 O O . GLU A 1 196 ? -4.616 33.546 14.553 1.00 66.75 196 GLU A O 1
ATOM 1605 N N . GLU A 1 197 ? -2.549 32.898 14.010 1.00 65.38 197 GLU A N 1
ATOM 1606 C CA . GLU A 1 197 ? -2.672 33.281 12.597 1.00 65.38 197 GLU A CA 1
ATOM 1607 C C . GLU A 1 197 ? -3.581 32.357 11.777 1.00 65.38 197 GLU A C 1
ATOM 1609 O O . GLU A 1 197 ? -4.198 32.825 10.820 1.00 65.38 197 GLU A O 1
ATOM 1614 N N . LEU A 1 198 ? -3.736 31.086 12.166 1.00 66.31 198 LEU A N 1
ATOM 1615 C CA . LEU A 1 198 ? -4.611 30.129 11.470 1.00 66.31 198 LEU A CA 1
ATOM 1616 C C . LEU A 1 198 ? -6.105 30.452 11.623 1.00 66.31 198 LEU A C 1
ATOM 1618 O O . LEU A 1 198 ? -6.910 30.002 10.810 1.00 66.31 198 LEU A O 1
ATOM 1622 N N . PHE A 1 199 ? -6.473 31.239 12.637 1.00 67.50 199 PHE A N 1
ATOM 1623 C CA . PHE A 1 199 ? -7.858 31.637 12.909 1.00 67.50 199 PHE A CA 1
ATOM 1624 C C . PHE A 1 199 ? -8.178 33.073 12.482 1.00 67.50 199 PHE A C 1
ATOM 1626 O O . PHE A 1 199 ? -9.296 33.543 12.705 1.00 67.50 199 PHE A O 1
ATOM 1633 N N . LYS A 1 200 ? -7.242 33.782 11.837 1.00 70.94 200 LYS A N 1
ATOM 1634 C CA . LYS A 1 200 ? -7.558 35.078 11.231 1.00 70.94 200 LYS A CA 1
ATOM 1635 C C . LYS A 1 200 ? -8.395 34.849 9.965 1.00 70.94 200 LYS A C 1
ATOM 1637 O O . LYS A 1 200 ? -7.958 34.107 9.083 1.00 70.94 200 LYS A O 1
ATOM 1642 N N . PRO A 1 201 ? -9.580 35.475 9.835 1.00 58.31 201 PRO A N 1
ATOM 1643 C CA . PRO A 1 201 ? -10.348 35.393 8.603 1.00 58.31 201 PRO A CA 1
ATOM 1644 C C . PRO A 1 201 ? -9.509 35.966 7.448 1.00 58.31 201 PRO A C 1
ATOM 1646 O O . PRO A 1 201 ? -8.827 36.980 7.631 1.00 58.31 201 PRO A O 1
ATOM 1649 N N . PRO A 1 202 ? -9.507 35.320 6.271 1.00 59.66 202 PRO A N 1
ATOM 1650 C CA . PRO A 1 202 ? -8.671 35.745 5.160 1.00 59.66 202 PRO A CA 1
ATOM 1651 C C . PRO A 1 202 ? -9.059 37.164 4.734 1.00 59.66 202 PRO A C 1
ATOM 1653 O O . PRO A 1 202 ? -10.200 37.417 4.356 1.00 59.66 202 PRO A O 1
ATOM 1656 N N . ASN A 1 203 ? -8.095 38.088 4.780 1.00 57.94 203 ASN A N 1
ATOM 1657 C CA . ASN A 1 203 ? -8.260 39.426 4.221 1.00 57.94 203 ASN A CA 1
ATOM 1658 C C . ASN A 1 203 ? -8.609 39.306 2.731 1.00 57.94 203 ASN A C 1
ATOM 1660 O O . ASN A 1 203 ? -7.886 38.660 1.968 1.00 57.94 203 ASN A O 1
ATOM 1664 N N . GLU A 1 204 ? -9.705 39.943 2.317 1.00 52.31 204 GLU A N 1
ATOM 1665 C CA . GLU A 1 204 ? -10.148 39.993 0.925 1.00 52.31 204 GLU A CA 1
ATOM 1666 C C . GLU A 1 204 ? -9.126 40.741 0.059 1.00 52.31 204 GLU A C 1
ATOM 1668 O O . GLU A 1 204 ? -9.189 41.954 -0.156 1.00 52.31 204 GLU A O 1
ATOM 1673 N N . VAL A 1 205 ? -8.158 40.005 -0.481 1.00 51.03 205 VAL A N 1
ATOM 1674 C CA . VAL A 1 205 ? -7.282 40.526 -1.525 1.00 51.03 205 VAL A CA 1
ATOM 1675 C C . VAL A 1 205 ? -8.106 40.616 -2.806 1.00 51.03 205 VAL A C 1
ATOM 1677 O O . VAL A 1 205 ? -8.375 39.611 -3.469 1.00 51.03 205 VAL A O 1
ATOM 1680 N N . LYS A 1 206 ? -8.509 41.842 -3.157 1.00 52.31 206 LYS A N 1
ATOM 1681 C CA . LYS A 1 206 ? -9.146 42.191 -4.434 1.00 52.31 206 LYS A CA 1
ATOM 1682 C C . LYS A 1 206 ? -8.307 41.653 -5.601 1.00 52.31 206 LYS A C 1
ATOM 1684 O O . LYS A 1 206 ? -7.306 42.247 -6.000 1.00 52.31 206 LYS A O 1
ATOM 1689 N N . ARG A 1 207 ? -8.711 40.510 -6.164 1.00 46.84 207 ARG A N 1
ATOM 1690 C CA . ARG A 1 207 ? -8.112 39.943 -7.380 1.00 46.84 207 ARG A CA 1
ATOM 1691 C C . ARG A 1 207 ? -8.513 40.791 -8.587 1.00 46.84 207 ARG A C 1
ATOM 1693 O O . ARG A 1 207 ? -9.626 40.674 -9.094 1.00 46.84 207 ARG A O 1
ATOM 1700 N N . ASN A 1 208 ? -7.578 41.600 -9.078 1.00 46.34 208 ASN A N 1
ATOM 1701 C CA . ASN A 1 208 ? -7.664 42.207 -10.404 1.00 46.34 208 ASN A CA 1
ATOM 1702 C C . ASN A 1 208 ? -7.694 41.103 -11.473 1.00 46.34 208 ASN A C 1
ATOM 1704 O O . ASN A 1 208 ? -6.701 40.411 -11.703 1.00 46.34 208 ASN A O 1
ATOM 1708 N N . LYS A 1 209 ? -8.845 40.940 -12.133 1.00 46.19 209 LYS A N 1
ATOM 1709 C CA . LYS A 1 209 ? -9.007 40.079 -13.310 1.00 46.19 209 LYS A CA 1
ATOM 1710 C C . LYS A 1 209 ? -8.307 40.737 -14.503 1.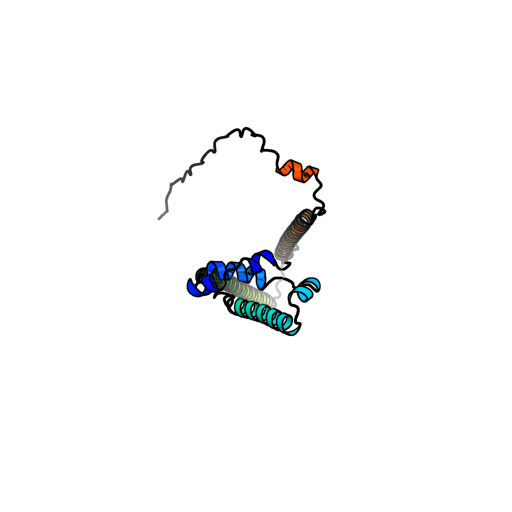00 46.19 209 LYS A C 1
ATOM 1712 O O . LYS A 1 209 ? -8.730 41.799 -14.947 1.00 46.19 209 LYS A O 1
ATOM 1717 N N . LYS A 1 210 ? -7.276 40.096 -15.057 1.00 45.53 210 LYS A N 1
ATOM 1718 C CA . LYS A 1 210 ? -6.868 40.325 -16.454 1.00 45.53 210 LYS A CA 1
ATOM 1719 C C . LYS A 1 210 ? -7.499 39.230 -17.325 1.00 45.53 210 LYS A C 1
ATOM 1721 O O . LYS A 1 210 ? -7.484 38.073 -16.903 1.00 45.53 210 LYS A O 1
ATOM 1726 N N . PRO A 1 211 ? -8.069 39.558 -18.496 1.00 44.66 211 PRO A N 1
ATOM 1727 C CA . PRO A 1 211 ? -8.722 38.572 -19.346 1.00 44.66 211 PRO A CA 1
ATOM 1728 C C . PRO A 1 211 ? -7.689 37.697 -20.066 1.00 44.66 211 PRO A C 1
ATOM 1730 O O . PRO A 1 211 ? -6.672 38.183 -20.564 1.00 44.66 211 PRO A O 1
ATOM 1733 N N . ALA A 1 212 ? -7.967 36.395 -20.119 1.00 44.25 212 ALA A N 1
ATOM 1734 C CA . ALA A 1 212 ? -7.205 35.421 -20.885 1.00 44.25 212 ALA A CA 1
ATOM 1735 C C . ALA A 1 212 ? -7.521 35.579 -22.382 1.00 44.25 212 ALA A C 1
ATOM 1737 O O . ALA A 1 212 ? -8.644 35.337 -22.821 1.00 44.25 212 ALA A O 1
ATOM 1738 N N . MET A 1 213 ? -6.525 35.997 -23.162 1.00 41.78 213 MET A N 1
ATOM 1739 C CA . MET A 1 213 ? -6.563 35.981 -24.626 1.00 41.78 213 MET A CA 1
ATOM 1740 C C . MET A 1 213 ? -6.459 34.531 -25.118 1.00 41.78 213 MET A C 1
ATOM 1742 O O . MET A 1 213 ? -5.399 33.912 -25.031 1.00 41.78 213 MET A O 1
ATOM 1746 N N . TYR A 1 214 ? -7.559 34.003 -25.651 1.00 41.53 214 TYR A N 1
ATOM 1747 C CA . TYR A 1 214 ? -7.571 32.786 -26.459 1.00 41.53 214 TYR A CA 1
ATOM 1748 C C . TYR A 1 214 ? -6.852 33.057 -27.790 1.00 41.53 214 TYR A C 1
ATOM 1750 O O . TYR A 1 214 ? -7.329 33.845 -28.604 1.00 41.53 214 TYR A O 1
ATOM 1758 N N . ARG A 1 215 ? -5.712 32.397 -28.037 1.00 41.16 215 ARG A N 1
ATOM 1759 C CA . ARG A 1 215 ? -5.124 32.312 -29.384 1.00 41.16 215 ARG A CA 1
ATOM 1760 C C . ARG A 1 215 ? -5.813 31.185 -30.145 1.00 41.16 215 ARG A C 1
ATOM 1762 O O . ARG A 1 215 ? -5.537 30.014 -29.900 1.00 41.16 215 ARG A O 1
ATOM 1769 N N . TYR A 1 216 ? -6.706 31.559 -31.055 1.00 39.91 216 TYR A N 1
ATOM 1770 C CA . TYR A 1 216 ? -7.203 30.667 -32.095 1.00 39.91 216 TYR A CA 1
ATOM 1771 C C . TYR A 1 216 ? -6.078 30.309 -33.072 1.00 39.91 216 TYR A C 1
ATOM 1773 O O . TYR A 1 216 ? -5.254 31.146 -33.440 1.00 39.91 216 TYR A O 1
ATOM 1781 N N . ALA A 1 217 ? -6.072 29.042 -33.472 1.00 43.94 217 ALA A N 1
ATOM 1782 C CA . ALA A 1 217 ? -5.229 28.486 -34.511 1.00 43.94 217 ALA A CA 1
ATOM 1783 C C . ALA A 1 217 ? -5.546 29.116 -35.878 1.00 43.94 217 ALA A C 1
ATOM 1785 O O . ALA A 1 217 ? -6.705 29.159 -36.285 1.00 43.94 217 ALA A O 1
ATOM 1786 N N . GLN A 1 218 ? -4.513 29.525 -36.616 1.00 42.66 218 GLN A N 1
ATOM 1787 C CA . GLN A 1 218 ? -4.576 29.633 -38.072 1.00 42.66 218 GLN A CA 1
ATOM 1788 C C . GLN A 1 218 ? -3.818 28.446 -38.659 1.00 42.66 218 GLN A C 1
ATOM 1790 O O . GLN A 1 218 ? -2.595 28.357 -38.585 1.00 42.66 218 GLN A O 1
ATOM 1795 N N . ARG A 1 219 ? -4.590 27.503 -39.198 1.00 39.84 219 ARG A N 1
ATOM 1796 C CA . ARG A 1 219 ? -4.128 26.412 -40.048 1.00 39.84 219 ARG A CA 1
ATOM 1797 C C . ARG A 1 219 ? -4.116 26.979 -41.469 1.00 39.84 219 ARG A C 1
ATOM 1799 O O . ARG A 1 219 ? -5.177 27.235 -42.027 1.00 39.84 219 ARG A O 1
ATOM 1806 N N . SER A 1 220 ? -2.939 27.264 -42.014 1.00 44.91 220 SER A N 1
ATOM 1807 C CA . SER A 1 220 ? -2.785 27.640 -43.419 1.00 44.91 220 SER A CA 1
ATOM 1808 C C . SER A 1 220 ? -2.814 26.372 -44.273 1.00 44.91 220 SER A C 1
ATOM 1810 O O . SER A 1 220 ? -1.867 25.586 -44.250 1.00 44.91 220 SER A O 1
ATOM 1812 N N . GLU A 1 221 ? -3.912 26.164 -44.994 1.00 46.69 221 GLU A N 1
ATOM 1813 C CA . GLU A 1 221 ? -3.952 25.305 -46.178 1.00 46.69 221 GLU A CA 1
ATOM 1814 C C . GLU A 1 221 ? -3.400 26.086 -47.379 1.00 46.69 221 GLU A C 1
ATOM 1816 O O . GLU A 1 221 ? -3.818 27.222 -47.587 1.00 46.69 221 GLU A O 1
ATOM 1821 N N . GLN A 1 222 ? -2.460 25.477 -48.117 1.00 43.50 222 GLN A N 1
ATOM 1822 C CA . GLN A 1 222 ? -2.006 25.714 -49.511 1.00 43.50 222 GLN A CA 1
ATOM 1823 C C . GLN A 1 222 ? -0.544 25.212 -49.598 1.00 43.50 222 GLN A C 1
ATOM 1825 O O . GLN A 1 222 ? 0.277 25.623 -48.791 1.00 43.50 222 GLN A O 1
ATOM 1830 N N . GLY A 1 223 ? -0.102 24.327 -50.493 1.00 39.38 223 GLY A N 1
ATOM 1831 C CA . GLY A 1 223 ? -0.719 23.664 -51.635 1.00 39.38 223 GLY A CA 1
ATOM 1832 C C . GLY A 1 223 ? 0.297 22.743 -52.351 1.00 39.38 223 GLY A C 1
ATOM 1833 O O . GLY A 1 223 ? 1.490 22.775 -52.060 1.00 39.38 223 GLY A O 1
ATOM 1834 N N . SER A 1 224 ? -0.245 21.951 -53.283 1.00 45.47 224 SER A N 1
ATOM 1835 C CA . SER A 1 224 ? 0.354 21.258 -54.446 1.00 45.47 224 SER A CA 1
ATOM 1836 C C . SER A 1 224 ? 1.439 20.174 -54.281 1.00 45.47 224 SER A C 1
ATOM 1838 O O . SER A 1 224 ? 2.586 20.443 -53.936 1.00 45.47 224 SER A O 1
ATOM 1840 N N . LEU A 1 225 ? 1.059 18.960 -54.706 1.00 46.62 225 LEU A N 1
ATOM 1841 C CA . LEU A 1 225 ? 1.909 17.883 -55.236 1.00 46.62 225 LEU A CA 1
ATOM 1842 C C . LEU A 1 225 ? 2.322 18.195 -56.691 1.00 46.62 225 LEU A C 1
ATOM 1844 O O . LEU A 1 225 ? 1.478 18.707 -57.431 1.00 46.62 225 LEU A O 1
ATOM 1848 N N . PRO A 1 226 ? 3.530 17.821 -57.148 1.00 54.22 226 PRO A N 1
ATOM 1849 C CA . PRO A 1 226 ? 3.824 17.669 -58.566 1.00 54.22 226 PRO A CA 1
ATOM 1850 C C . PRO A 1 226 ? 3.641 16.211 -59.024 1.00 54.22 226 PRO A C 1
ATOM 1852 O O . PRO A 1 226 ? 4.009 15.272 -58.316 1.00 54.22 226 PRO A O 1
ATOM 1855 N N . THR A 1 227 ? 3.052 16.069 -60.211 1.00 57.44 227 THR A N 1
ATOM 1856 C CA . THR A 1 227 ? 3.075 14.885 -61.090 1.00 57.44 227 THR A CA 1
ATOM 1857 C C . THR A 1 227 ? 4.464 14.606 -61.635 1.00 57.44 227 THR A C 1
ATOM 1859 O O . THR A 1 227 ? 5.149 15.606 -61.956 1.00 57.44 227 THR A O 1
#

Secondary structure (DSSP, 8-state):
-B--HHHHHH--HHHHHHHT-HHHHHHHHHHHHT-B--HHHHHHT--HHHHHHHHHHHHHHHHHHHHHS-SS----HHHHHHHHHHHHHHHHHHHHHHHHHHHHHHHHHHHHHHHHHHHHHHHHHHHHTTS-----PPP------TTHHHHHHHHHHHHHHHHHHHHHHHHHHHHHHHHHTT-----S---HHHHHHTTSPPP-----PPP----------------

InterPro domains:
  IPR032714 Cilium assembly protein DZIP1, N-terminal [PF13815] (2-109)
  IPR051241 DZIP and RILPL [PTHR21502] (2-120)

Radius of gyration: 41.66 Å; chains: 1; bounding box: 93×57×106 Å

Foldseek 3Di:
DAADVVLVVPDPPVVCVVVVVVVVVVVNLVRQLPHDDDPVNVVVLVDPVSVVVSVVVSVVSVVVVVVPPPPPPPPPVVVVVVVVVVVVVVVVVVVVVVVVVVVVVVVVVVVVVVVVVVVVVVVVVVVVVVPDPDDDDDDDDPPPPPCPVVVVVVVVVVVVVVVVVVVVVVVVVVVVVVVVVVPCPDPPDDDPVNVVVVPDDDDPPPDDDDDDDDDDDDDDDDDDDDD

Sequence (227 aa):
MPLNWNLVQDVNVDQIARDMDVSSLEYLVQHIAFANLTDADAQRFQDRGALKAFKLLQLGVEYLTHLKRPLPTQPDSSDLKKALSESQRRVEELESLLYESEMKRERAQASSKIYKHRYEALQRQIDDEGEDEGEIRGIENKDVDPFAS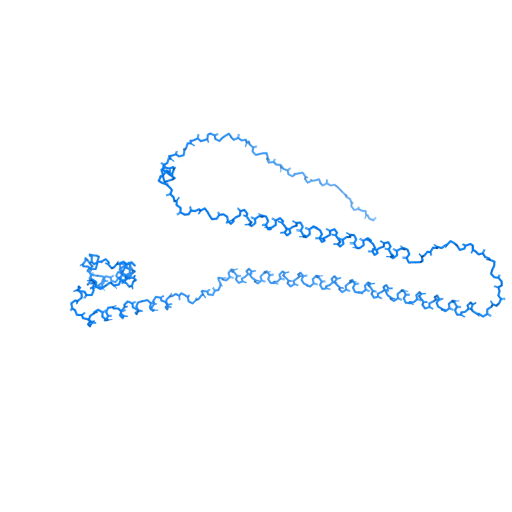VQKEINQMRQIVEKRGKALNERADSWKRKTRHQSEIPPRTVTAHQIEELFKPPNEVKRNKKPAMYRYAQRSEQGSLPT